Protein AF-R1G1U3-F1 (afdb_monomer)

Secondary structure (DSSP, 8-state):
--------------TT-----SSS-BS-SSGGGGSEEEEE--SPPS----HHHHHHHH-----TT-S--TTHHHHHHHHHHTT---SPPEEEEESSSBPPPP-HHHHHHHHHHH-SEEEEEESHHHHHHHHHHHHHTT-EEPP-TT-SSS-SEEEEEETTTTEEEEEEE-TT-EEESSHHHHHHHHHH-GGGGTTEEE-SHHHHHTT-SEEEEE--SSHHHHHHTS---PPPHHHHHHHHH--PPPPPP--

Sequence (251 aa):
MLETSQRRTGAAASPWCFDGSAAGPSCNTCSRYAQGAWVQTEKPPLYRLTSSLLAVRAGVSISNRSTHHYGNCADQHERRHGGRSSIPEREWRPTGCRLEQFERERACATLRSVGRSLLIVGDSTTGQLFLSISMMLGATLGRNRDKKSVLNDVTASACNDTVRISFVRRDLLLFAMHQHEIGQVRRCNPRFRELIGTSLYPRRASIADAVVLSTGHHHPAAHALTPRRDPPAAAVAARRGARAPPPPGRA

pLDDT: mean 70.12, std 17.67, range [30.41, 94.69]

Solvent-accessible surface area (backbone atoms only — not comparable to full-atom values): 15060 Å² total; per-residue (Å²): 139,89,82,80,85,79,76,81,83,69,78,74,74,64,94,76,60,73,83,55,73,97,81,60,59,41,45,71,71,64,76,46,61,78,42,62,46,80,39,81,47,90,65,78,74,81,58,85,58,37,35,68,56,38,31,73,48,26,55,30,64,70,48,99,86,47,98,50,63,73,24,44,67,50,44,56,44,32,70,75,45,78,65,50,81,83,66,77,41,67,44,82,44,32,53,96,31,44,80,77,80,90,46,58,67,62,54,42,53,48,40,58,72,69,33,40,22,39,33,38,39,8,24,77,68,44,51,48,51,51,51,50,55,36,47,51,50,66,32,51,49,38,62,36,77,82,66,42,65,58,86,49,46,36,43,31,36,21,64,90,72,57,29,41,39,35,41,40,55,19,34,67,74,42,77,40,97,44,73,65,58,44,52,50,48,34,71,78,37,68,80,41,55,65,33,38,45,83,55,68,48,69,68,48,56,75,68,30,57,41,79,48,80,45,65,60,89,52,55,66,59,57,64,71,65,53,72,77,77,69,72,59,69,69,64,59,50,60,66,70,68,68,71,78,78,82,80,83,84,80,134

Radius of gyration: 27.0 Å; Cα contacts (8 Å, |Δi|>4): 353; chains: 1; bounding box: 46×80×100 Å

Organism: Emiliania huxleyi (NCBI:txid2903)

Mean predicted aligned error: 14.77 Å

Foldseek 3Di:
DDDDDDPPPPPPDDPQQDDDDDDAGAPSDDDLLVAFDKDFDPDDDLFAKAQVVCCVQAVADDDPPDPAQTRVVVVVQCVVPVNDRPPRDIDTAGDRHGYDDDDLVVVLVVCVVLPQEEEFEEASVSVSVLVVVCRSQVWRKDYQPVSYNDRAWIWTAGDPNSHIYIYHYAQQPAEDCDPVVVVVVCVVPVVCPSNYDHDCCVVRVVRGSYYHYDYDPCVVVVVVPPPPPPPPVVVVVVVVPPDDDDDDDDD

Structure (mmCIF, N/CA/C/O backbone):
data_AF-R1G1U3-F1
#
_entry.id   AF-R1G1U3-F1
#
loop_
_atom_site.group_PDB
_atom_site.id
_atom_site.type_symbol
_atom_site.label_atom_id
_atom_site.label_alt_id
_atom_site.label_comp_id
_atom_site.label_asym_id
_atom_site.label_entity_id
_atom_site.label_seq_id
_atom_site.pdbx_PDB_ins_code
_atom_site.Cartn_x
_atom_site.Cartn_y
_atom_site.Cartn_z
_atom_site.occupancy
_atom_site.B_iso_or_equiv
_atom_site.auth_seq_id
_atom_site.auth_comp_id
_atom_site.auth_asym_id
_atom_site.auth_atom_id
_atom_site.pdbx_PDB_model_num
ATOM 1 N N . MET A 1 1 ? -26.641 -54.983 17.145 1.00 38.69 1 MET A N 1
ATOM 2 C CA . MET A 1 1 ? -26.165 -53.908 18.039 1.00 38.69 1 MET A CA 1
ATOM 3 C C . MET A 1 1 ? -25.532 -52.854 17.146 1.00 38.69 1 MET A C 1
ATOM 5 O O . MET A 1 1 ? -24.496 -53.113 16.555 1.00 38.69 1 MET A O 1
ATOM 9 N N . LEU A 1 2 ? -26.267 -51.771 16.897 1.00 32.38 2 LEU A N 1
ATOM 10 C CA . LEU A 1 2 ? -25.865 -50.647 16.052 1.00 32.38 2 LEU A CA 1
ATOM 11 C C . LEU A 1 2 ? -25.186 -49.622 16.961 1.00 32.38 2 LEU A C 1
ATOM 13 O O . LEU A 1 2 ? -25.875 -48.988 17.755 1.00 32.38 2 LEU A O 1
ATOM 17 N N . GLU A 1 3 ? -23.868 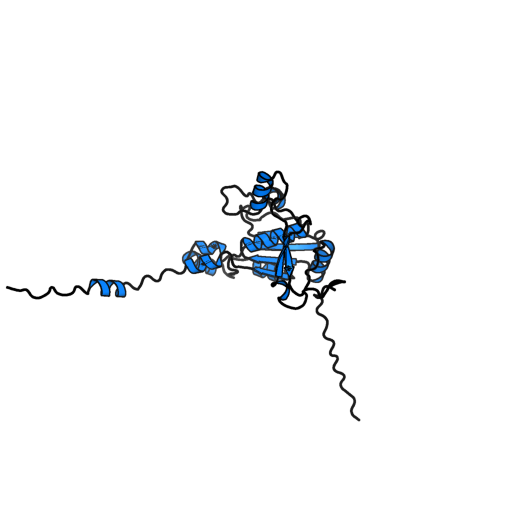-49.471 16.859 1.00 32.97 3 GLU A N 1
ATOM 18 C CA . GLU A 1 3 ? -23.176 -48.333 17.464 1.00 32.97 3 GLU A CA 1
ATOM 19 C C . GLU A 1 3 ? -22.998 -47.224 16.429 1.00 32.97 3 GLU A C 1
ATOM 21 O O . GLU A 1 3 ? -22.496 -47.394 15.318 1.00 32.97 3 GLU A O 1
ATOM 26 N N . THR A 1 4 ? -23.532 -46.078 16.818 1.00 31.52 4 THR A N 1
ATOM 27 C CA . THR A 1 4 ? -23.727 -44.857 16.057 1.00 31.52 4 THR A CA 1
ATOM 28 C C . THR A 1 4 ? -22.411 -44.175 15.697 1.00 31.52 4 THR A C 1
ATOM 30 O O . THR A 1 4 ? -21.656 -43.744 16.565 1.00 31.52 4 THR A O 1
ATOM 33 N N . SER A 1 5 ? -22.200 -43.971 14.395 1.00 36.19 5 SER A N 1
ATOM 34 C CA . SER A 1 5 ? -21.234 -43.018 13.848 1.00 36.19 5 SER A CA 1
ATOM 35 C C . SER A 1 5 ? -21.659 -41.589 14.206 1.00 36.19 5 SER A C 1
ATOM 37 O O . SER A 1 5 ? -22.500 -40.984 13.538 1.00 36.19 5 SER A O 1
ATOM 39 N N . GLN A 1 6 ? -21.089 -41.026 15.273 1.00 36.59 6 GLN A N 1
ATOM 40 C CA . GLN A 1 6 ? -21.141 -39.584 15.501 1.00 36.59 6 GLN A CA 1
ATOM 41 C C . GLN A 1 6 ? -20.160 -38.896 14.548 1.00 36.59 6 GLN A C 1
ATOM 43 O O . GLN A 1 6 ? -18.955 -38.811 14.788 1.00 36.59 6 GLN A O 1
ATOM 48 N N . ARG A 1 7 ? -20.709 -38.373 13.447 1.00 33.72 7 ARG A N 1
ATOM 49 C CA . ARG A 1 7 ? -20.074 -37.338 12.628 1.00 33.72 7 ARG A CA 1
ATOM 50 C C . ARG A 1 7 ? -19.690 -36.167 13.534 1.00 33.72 7 ARG A C 1
ATOM 52 O O . ARG A 1 7 ? -20.554 -35.411 13.969 1.00 33.72 7 ARG A O 1
ATOM 59 N N . ARG A 1 8 ? -18.391 -35.968 13.764 1.00 33.81 8 ARG A N 1
ATOM 60 C CA . ARG A 1 8 ? -17.858 -34.677 14.212 1.00 33.81 8 ARG A CA 1
ATOM 61 C C . ARG A 1 8 ? -18.054 -33.661 13.086 1.00 33.81 8 ARG A C 1
ATOM 63 O O . ARG A 1 8 ? -17.163 -33.438 12.275 1.00 33.81 8 ARG A O 1
ATOM 70 N N . THR A 1 9 ? -19.217 -33.023 13.039 1.00 37.53 9 THR A N 1
ATOM 71 C CA . THR A 1 9 ? -19.395 -31.733 12.364 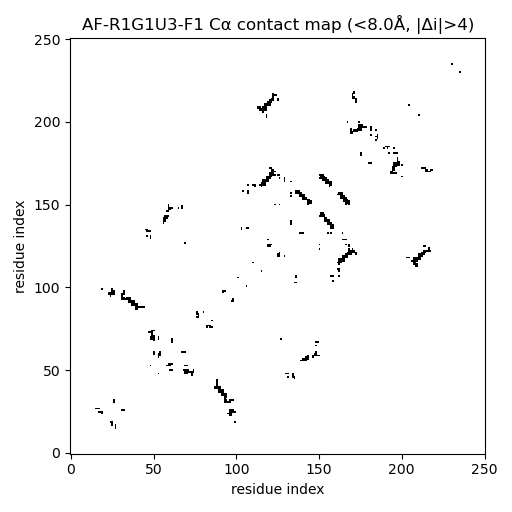1.00 37.53 9 THR A CA 1
ATOM 72 C C . THR A 1 9 ? -18.788 -30.647 13.246 1.00 37.53 9 THR A C 1
ATOM 74 O O . THR A 1 9 ? -19.489 -29.846 13.853 1.00 37.53 9 THR A O 1
ATOM 77 N N . GLY A 1 10 ? -17.463 -30.657 13.366 1.00 30.41 10 GLY A N 1
ATOM 78 C CA . GLY A 1 10 ? -16.709 -29.508 13.840 1.00 30.41 10 GLY A CA 1
ATOM 79 C C . GLY A 1 10 ? -16.318 -28.696 12.621 1.00 30.41 10 GLY A C 1
ATOM 80 O O . GLY A 1 10 ? -15.236 -28.901 12.078 1.00 30.41 10 GLY A O 1
ATOM 81 N N . ALA A 1 11 ? -17.204 -27.818 12.149 1.00 35.25 11 ALA A N 1
ATOM 82 C CA . ALA A 1 11 ? -16.777 -26.744 11.266 1.00 35.25 11 ALA A CA 1
ATOM 83 C C . ALA A 1 11 ? -15.776 -25.912 12.073 1.00 35.25 11 ALA A C 1
ATOM 85 O O . ALA A 1 11 ? -16.168 -25.175 12.976 1.00 35.25 11 ALA A O 1
ATOM 86 N N . ALA A 1 12 ? -14.482 -26.106 11.816 1.00 36.12 12 ALA A N 1
ATOM 87 C CA . ALA A 1 12 ? -13.453 -25.235 12.347 1.00 36.12 12 ALA A CA 1
ATOM 88 C C . ALA A 1 12 ? -13.813 -23.822 11.887 1.00 36.12 12 ALA A C 1
ATOM 90 O O . ALA A 1 12 ? -13.793 -23.533 10.688 1.00 36.12 12 ALA A O 1
ATOM 91 N N . ALA A 1 13 ? -14.234 -22.975 12.828 1.00 37.56 13 ALA A N 1
ATOM 92 C CA . ALA A 1 13 ? -14.430 -21.566 12.562 1.00 37.56 13 ALA A CA 1
ATOM 93 C C . ALA A 1 13 ? -13.125 -21.055 11.950 1.00 37.56 13 ALA A C 1
ATOM 95 O O . ALA A 1 13 ? -12.055 -21.168 12.549 1.00 37.56 13 ALA A O 1
ATOM 96 N N . SER A 1 14 ? -13.211 -20.580 10.711 1.00 36.19 14 SER A N 1
ATOM 97 C CA . SER A 1 14 ? -12.072 -19.989 10.027 1.00 36.19 14 SER A CA 1
ATOM 98 C C . SER A 1 14 ? -11.526 -18.869 10.929 1.00 36.19 14 SER A C 1
ATOM 100 O O . SER A 1 14 ? -12.329 -18.045 11.377 1.00 36.19 14 SER A O 1
ATOM 102 N N . PRO A 1 15 ? -10.210 -18.796 11.207 1.00 40.25 15 PRO A N 1
ATOM 103 C CA . PRO A 1 15 ? -9.612 -17.853 12.170 1.00 40.25 15 PRO A CA 1
ATOM 104 C C . PRO A 1 15 ? -9.736 -16.369 11.761 1.00 40.25 15 PRO A C 1
ATOM 106 O O . PRO A 1 15 ? -9.196 -15.485 12.414 1.00 40.25 15 PRO A O 1
ATOM 109 N N . TRP A 1 16 ? -10.463 -16.098 10.679 1.00 42.59 16 TRP A N 1
ATOM 110 C CA . TRP A 1 16 ? -10.683 -14.806 10.036 1.00 42.59 16 TRP A CA 1
ATOM 111 C C . TRP A 1 16 ? -11.966 -14.104 10.488 1.00 42.59 16 TRP A C 1
ATOM 113 O O . TRP A 1 16 ? -12.412 -13.147 9.857 1.00 42.59 16 TRP A O 1
ATOM 123 N N . CYS A 1 17 ? -12.593 -14.596 11.552 1.00 36.19 17 CYS A N 1
ATOM 124 C CA . CYS A 1 17 ? -13.822 -14.025 12.075 1.00 36.19 17 CYS A CA 1
ATOM 125 C C . CYS A 1 17 ? -13.485 -13.139 13.277 1.00 36.19 17 CYS A C 1
ATOM 127 O O . CYS A 1 17 ? -13.402 -13.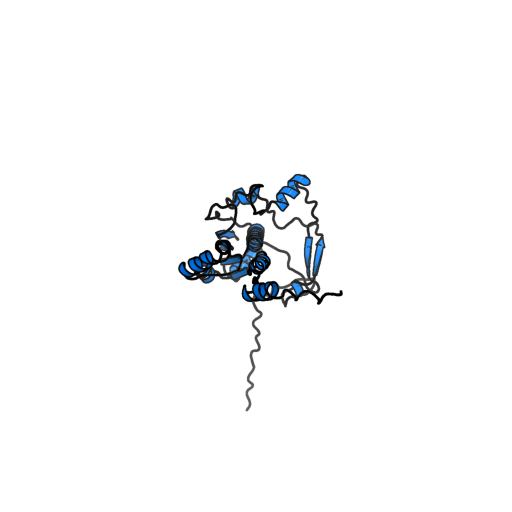634 14.395 1.00 36.19 17 CYS A O 1
ATOM 129 N N . PHE A 1 18 ? -13.293 -11.839 13.045 1.00 41.34 18 PHE A N 1
ATOM 130 C CA . PHE A 1 18 ? -13.227 -10.858 14.128 1.00 41.34 18 PHE A CA 1
ATOM 131 C C . PHE A 1 18 ? -14.553 -10.828 14.904 1.00 41.34 18 PHE A C 1
ATOM 133 O O . PHE A 1 18 ? -15.640 -10.732 14.320 1.00 41.34 18 PHE A O 1
ATOM 140 N N . ASP A 1 19 ? -14.482 -10.987 16.215 1.00 39.31 19 ASP A N 1
ATOM 141 C CA . ASP A 1 19 ? -15.623 -11.062 17.114 1.00 39.31 19 ASP A CA 1
ATOM 142 C C . ASP A 1 19 ? -16.280 -9.682 17.262 1.00 39.31 19 ASP A C 1
ATOM 144 O O . ASP A 1 19 ? -15.975 -8.879 18.140 1.00 39.31 19 ASP A O 1
ATOM 148 N N . GLY A 1 20 ? -17.226 -9.389 16.369 1.00 38.66 20 GLY A N 1
ATOM 149 C CA . GLY A 1 20 ? -17.985 -8.148 16.421 1.00 38.66 20 GLY A CA 1
ATOM 150 C C . GLY A 1 20 ? -18.664 -7.976 17.782 1.00 38.66 20 GLY A C 1
ATOM 151 O O . GLY A 1 20 ? -19.570 -8.733 18.123 1.00 38.66 20 GLY A O 1
ATOM 152 N N . SER A 1 21 ? -18.268 -6.957 18.548 1.00 42.78 21 SER A N 1
ATOM 153 C CA . SER A 1 21 ? -18.924 -6.624 19.815 1.00 42.78 21 SER A CA 1
ATOM 154 C C . SER A 1 21 ? -19.975 -5.503 19.695 1.00 42.78 21 SER A C 1
ATOM 156 O O . SER A 1 21 ? -19.826 -4.510 18.973 1.00 42.78 21 SER A O 1
ATOM 158 N N . ALA A 1 22 ? -21.060 -5.725 20.445 1.00 40.19 22 ALA A N 1
ATOM 159 C CA . ALA A 1 22 ? -22.143 -4.860 20.936 1.00 40.19 22 ALA A CA 1
ATOM 160 C C . ALA A 1 22 ? -23.106 -4.108 19.985 1.00 40.19 22 ALA A C 1
ATOM 162 O O . ALA A 1 22 ? -24.111 -3.618 20.490 1.00 40.19 22 ALA A O 1
ATOM 163 N N . ALA A 1 23 ? -22.910 -4.025 18.658 1.00 48.56 23 ALA A N 1
ATOM 164 C CA . ALA A 1 23 ? -23.833 -3.236 17.803 1.00 48.56 23 ALA A CA 1
ATOM 165 C C . ALA A 1 23 ? -24.245 -3.859 16.449 1.00 48.56 23 ALA A C 1
ATOM 167 O O . ALA A 1 23 ? -24.619 -3.134 15.528 1.00 48.56 23 ALA A O 1
ATOM 168 N N . GLY A 1 24 ? -24.190 -5.187 16.311 1.00 51.47 24 GLY A N 1
ATOM 169 C CA . GLY A 1 24 ? -24.627 -5.917 15.109 1.00 51.47 24 GLY A CA 1
ATOM 170 C C . GLY A 1 24 ? -23.560 -6.865 14.547 1.00 51.47 24 GLY A C 1
ATOM 171 O O . GLY A 1 24 ? -22.421 -6.843 15.020 1.00 51.47 24 GLY A O 1
ATOM 172 N N . PRO A 1 25 ? -23.906 -7.712 13.556 1.00 57.25 25 PRO A N 1
ATOM 173 C CA . PRO A 1 25 ? -22.966 -8.666 12.980 1.00 57.25 25 PRO A CA 1
ATOM 174 C C . PRO A 1 25 ? -21.827 -7.934 12.253 1.00 57.25 25 PRO A C 1
ATOM 176 O O . PRO A 1 25 ? -22.055 -7.025 11.446 1.00 57.25 25 PRO A O 1
ATOM 179 N N . SER A 1 26 ? -20.587 -8.330 12.538 1.00 62.03 26 SER A N 1
ATOM 180 C CA . SER A 1 26 ? -19.408 -7.882 11.794 1.00 62.03 26 SER A CA 1
ATOM 181 C C . SER A 1 26 ? -19.517 -8.311 10.324 1.00 62.03 26 SER A C 1
ATOM 183 O O . SER A 1 26 ? -20.144 -9.324 10.002 1.00 62.03 26 SER A O 1
ATOM 185 N N . CYS A 1 27 ? -18.931 -7.540 9.400 1.00 61.81 27 CYS A N 1
ATOM 186 C CA . CYS A 1 27 ? -18.983 -7.812 7.950 1.00 61.81 27 CYS A CA 1
ATOM 187 C C . CYS A 1 27 ? -18.204 -9.072 7.501 1.00 61.81 27 CYS A C 1
ATOM 189 O O . CYS A 1 27 ? -17.787 -9.175 6.349 1.00 61.81 27 CYS A O 1
ATOM 191 N N . ASN A 1 28 ? -18.008 -10.041 8.390 1.00 58.72 28 ASN A N 1
ATOM 192 C CA . ASN A 1 28 ? -17.119 -11.187 8.222 1.00 58.72 28 ASN A CA 1
ATOM 193 C C . ASN A 1 28 ? -17.675 -12.257 7.275 1.00 58.72 28 ASN A C 1
ATOM 195 O O . ASN A 1 28 ? -16.984 -13.221 6.957 1.00 58.72 28 ASN A O 1
ATOM 199 N N . THR A 1 29 ? -18.930 -12.118 6.839 1.00 52.38 29 THR A N 1
ATOM 200 C CA . THR A 1 29 ? -19.592 -13.060 5.936 1.00 52.38 29 THR A CA 1
ATOM 201 C C . THR A 1 29 ? -20.083 -12.346 4.675 1.00 52.38 29 THR A C 1
ATOM 203 O O . THR A 1 29 ? -21.071 -11.615 4.679 1.00 52.38 29 THR A O 1
ATOM 206 N N . CYS A 1 30 ? -19.383 -12.618 3.570 1.00 51.84 30 CYS A N 1
ATOM 207 C CA . CYS A 1 30 ? -19.711 -12.228 2.196 1.00 51.84 30 CYS A CA 1
ATOM 208 C C . CYS A 1 30 ? -19.750 -10.712 1.904 1.00 51.84 30 CYS A C 1
ATOM 210 O O . CYS A 1 30 ? -19.799 -9.866 2.788 1.00 51.84 30 CYS A O 1
ATOM 212 N N . SER A 1 31 ? -19.711 -10.393 0.609 1.00 60.69 31 SER A N 1
ATOM 213 C CA . SER A 1 31 ? -19.642 -9.098 -0.103 1.00 60.69 31 SER A CA 1
ATOM 214 C C . SER A 1 31 ? -20.545 -7.937 0.365 1.00 60.69 31 SER A C 1
ATOM 216 O O . SER A 1 31 ? -20.548 -6.876 -0.258 1.00 60.69 31 SER A O 1
ATOM 218 N N . ARG A 1 32 ? -21.274 -8.078 1.475 1.00 67.38 32 ARG A N 1
ATOM 219 C CA . ARG A 1 32 ? -22.079 -7.032 2.121 1.00 67.38 32 ARG A CA 1
ATOM 220 C C . ARG A 1 32 ? -21.260 -5.806 2.510 1.00 67.38 32 ARG A C 1
ATOM 222 O O . ARG A 1 32 ? -21.784 -4.703 2.460 1.00 67.38 32 ARG A O 1
ATOM 229 N N . TYR A 1 33 ? -19.966 -5.969 2.800 1.00 77.88 33 TYR A N 1
ATOM 230 C CA . TYR A 1 33 ? -19.078 -4.833 3.063 1.00 77.88 33 TYR A CA 1
ATOM 231 C C . TYR A 1 33 ? -18.956 -3.871 1.870 1.00 77.88 33 TYR A C 1
ATOM 233 O O . TYR A 1 33 ? -18.595 -2.716 2.070 1.00 77.88 33 TYR A O 1
ATOM 241 N N . ALA A 1 34 ? -19.233 -4.322 0.642 1.00 82.81 34 ALA A N 1
ATOM 242 C CA . ALA A 1 34 ? -19.108 -3.513 -0.569 1.00 82.81 34 ALA A CA 1
ATOM 243 C C . ALA A 1 34 ? -20.373 -2.702 -0.900 1.00 82.81 34 ALA A C 1
ATOM 245 O O . ALA A 1 34 ? -20.322 -1.832 -1.765 1.00 82.81 34 ALA A O 1
ATOM 246 N N . GLN A 1 35 ? -21.501 -2.968 -0.232 1.00 83.25 35 GLN A N 1
ATOM 247 C CA . GLN A 1 35 ? -22.743 -2.204 -0.379 1.00 83.25 35 GLN A CA 1
ATOM 248 C C . GLN A 1 35 ? -22.899 -1.279 0.822 1.00 83.25 35 GLN A C 1
ATOM 250 O O . GLN A 1 35 ? -22.775 -1.729 1.957 1.00 83.25 35 GLN A O 1
ATOM 255 N N . GLY A 1 36 ? -23.151 0.005 0.594 1.00 88.06 36 GLY A N 1
ATOM 256 C CA . GLY A 1 36 ? -23.145 0.991 1.666 1.00 88.06 36 GLY A CA 1
ATOM 257 C C . GLY A 1 36 ? -23.130 2.420 1.154 1.00 88.06 36 GLY A C 1
ATOM 258 O O . GLY A 1 36 ? -23.425 2.686 -0.012 1.00 88.06 36 GLY A O 1
ATOM 259 N N . ALA A 1 37 ? -22.769 3.337 2.043 1.00 91.50 37 ALA A N 1
ATOM 260 C CA . ALA A 1 37 ? -22.653 4.750 1.728 1.00 91.50 37 ALA A CA 1
ATOM 261 C C . ALA A 1 37 ? -21.419 5.365 2.387 1.00 91.50 37 ALA A C 1
ATOM 263 O O . ALA A 1 37 ? -20.991 4.962 3.470 1.00 91.50 37 ALA A O 1
ATOM 264 N N . TRP A 1 38 ? -20.879 6.395 1.742 1.00 90.75 38 TRP A N 1
ATOM 265 C CA . TRP A 1 38 ? -19.898 7.272 2.365 1.00 90.75 38 TRP A CA 1
ATOM 266 C C . TRP A 1 38 ? -20.602 8.197 3.353 1.00 90.75 38 TRP A C 1
ATOM 268 O O . TRP A 1 38 ? -21.484 8.962 2.966 1.00 90.75 38 TRP A O 1
ATOM 278 N N . VAL A 1 39 ? -20.194 8.141 4.616 1.00 90.06 39 VAL A N 1
ATOM 279 C CA . VAL A 1 39 ? -20.708 8.999 5.686 1.00 90.06 39 VAL A CA 1
ATOM 280 C C . VAL A 1 39 ? -19.627 9.975 6.118 1.00 90.06 39 VAL A C 1
ATOM 282 O O . VAL A 1 39 ? -18.459 9.605 6.209 1.00 90.06 39 VAL A O 1
ATOM 285 N N . GLN A 1 40 ? -20.005 11.224 6.372 1.00 88.81 40 GLN A N 1
ATOM 286 C CA . GLN A 1 40 ? -19.083 12.201 6.940 1.00 88.81 40 GLN A CA 1
ATOM 287 C C . GLN A 1 40 ? -18.700 11.783 8.366 1.00 88.81 40 GLN A C 1
ATOM 289 O O . GLN A 1 40 ? -19.546 11.302 9.123 1.00 88.81 40 GLN A O 1
ATOM 294 N N . THR A 1 41 ? -17.430 11.954 8.718 1.00 83.31 41 THR A N 1
ATOM 295 C CA . THR A 1 41 ? -16.893 11.685 10.052 1.00 83.31 41 THR A CA 1
ATOM 296 C C . THR A 1 41 ? -16.187 12.925 10.589 1.00 83.31 41 THR A C 1
ATOM 298 O O . THR A 1 41 ? -15.621 13.713 9.834 1.00 83.31 41 THR A O 1
ATOM 301 N N . GLU A 1 42 ? -16.234 13.100 11.906 1.00 81.06 42 GLU A N 1
ATOM 302 C CA . GLU A 1 42 ? -15.455 14.118 12.624 1.00 81.06 42 GLU A CA 1
ATOM 303 C C . GLU A 1 42 ? -14.103 13.567 13.094 1.00 81.06 42 GLU A C 1
ATOM 305 O O . GLU A 1 42 ? -13.263 14.303 13.614 1.00 81.06 42 GLU A O 1
ATOM 310 N N . LYS A 1 43 ? -13.877 12.257 12.922 1.00 80.00 43 LYS A N 1
ATOM 311 C CA . LYS A 1 43 ? -12.620 11.622 13.301 1.00 80.00 43 LYS A CA 1
ATOM 312 C C . LYS A 1 43 ? -11.485 12.128 12.409 1.00 80.00 43 LYS A C 1
ATOM 314 O O . LYS A 1 43 ? -11.681 12.297 11.204 1.00 80.00 43 LYS A O 1
ATOM 319 N N . PRO A 1 44 ? -10.281 12.323 12.972 1.00 78.88 44 PRO A N 1
ATOM 320 C CA . PRO A 1 44 ? -9.115 12.634 12.162 1.00 78.88 44 PRO A CA 1
ATOM 321 C C . PRO A 1 44 ? -8.786 11.462 11.221 1.00 78.88 44 PRO A C 1
ATOM 323 O O . PRO A 1 44 ? -9.057 10.305 11.561 1.00 78.88 44 PRO A O 1
ATOM 326 N N . PRO A 1 45 ? -8.151 11.729 10.067 1.00 80.50 45 PRO A N 1
ATOM 327 C CA . PRO A 1 45 ? -7.742 10.675 9.152 1.00 80.50 45 PRO A CA 1
ATOM 328 C C . PRO A 1 45 ? -6.728 9.734 9.816 1.00 80.50 45 PRO A C 1
ATOM 330 O O . PRO A 1 45 ? -5.838 10.173 10.548 1.00 80.50 45 PRO A O 1
ATOM 333 N N . LEU A 1 46 ? -6.821 8.436 9.504 1.00 84.88 46 LEU A N 1
ATOM 334 C CA . LEU A 1 46 ? -5.934 7.395 10.054 1.00 84.88 46 LEU A CA 1
ATOM 335 C C . LEU A 1 46 ? -4.453 7.625 9.719 1.00 84.88 46 LEU A C 1
ATOM 337 O O . LEU A 1 46 ? -3.567 7.125 10.410 1.00 84.88 46 LEU A O 1
ATOM 341 N N . TYR A 1 47 ? -4.177 8.352 8.639 1.00 86.19 47 TYR A N 1
ATOM 342 C CA . TYR A 1 47 ? -2.837 8.738 8.226 1.00 86.19 47 TYR A CA 1
ATOM 343 C C . TYR A 1 47 ? -2.883 9.985 7.341 1.00 86.19 47 TYR A C 1
ATOM 345 O O . TYR A 1 47 ? -3.911 10.321 6.758 1.00 86.19 47 TYR A O 1
ATOM 353 N N . ARG A 1 48 ? -1.729 10.638 7.181 1.00 81.56 48 ARG A N 1
ATOM 354 C CA . ARG A 1 48 ? -1.514 11.668 6.158 1.00 81.56 48 ARG A CA 1
ATOM 355 C C . ARG A 1 48 ? -0.494 11.184 5.143 1.00 81.56 48 ARG A C 1
ATOM 357 O O . ARG A 1 48 ? 0.476 10.515 5.496 1.00 81.56 48 ARG A O 1
ATOM 364 N N . LEU A 1 49 ? -0.709 11.540 3.882 1.00 81.31 49 LEU A N 1
ATOM 365 C CA . LEU A 1 49 ? 0.193 11.218 2.786 1.00 81.31 49 LEU A CA 1
ATOM 366 C C . LEU A 1 49 ? 0.453 12.479 1.967 1.00 81.31 49 LEU A C 1
ATOM 368 O O . LEU A 1 49 ? -0.321 12.799 1.075 1.00 81.31 49 LEU A O 1
ATOM 372 N N . THR A 1 50 ? 1.542 13.175 2.270 1.00 79.31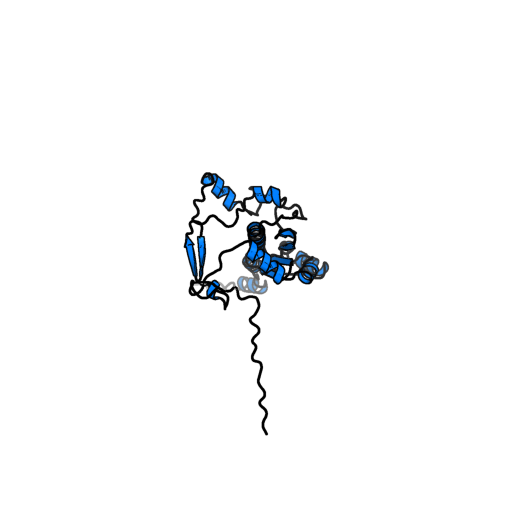 50 THR A N 1
ATOM 373 C CA . THR A 1 50 ? 2.023 14.341 1.518 1.00 79.31 50 THR A CA 1
ATOM 374 C C . THR A 1 50 ? 3.183 13.934 0.610 1.00 79.31 50 THR A C 1
ATOM 376 O O . THR A 1 50 ? 3.899 12.965 0.895 1.00 79.31 50 THR A O 1
ATOM 379 N N . SER A 1 51 ? 3.400 14.642 -0.501 1.00 76.75 51 SER A N 1
ATOM 380 C CA . SER A 1 51 ? 4.543 14.357 -1.385 1.00 76.75 51 SER A CA 1
ATOM 381 C C . SER A 1 51 ? 5.879 14.617 -0.686 1.00 76.75 51 SER A C 1
ATOM 383 O O . SER A 1 51 ? 6.843 13.884 -0.900 1.00 76.75 51 SER A O 1
ATOM 385 N N . SER A 1 52 ? 5.920 15.605 0.213 1.00 74.56 52 SER A N 1
ATOM 386 C CA . SER A 1 52 ? 7.080 15.909 1.056 1.00 74.56 52 SER A CA 1
ATOM 387 C C . SER A 1 52 ? 7.428 14.739 1.978 1.00 74.56 52 SER A C 1
ATOM 389 O O . SER A 1 52 ? 8.588 14.330 2.054 1.00 74.56 52 SER A O 1
ATOM 391 N N . LEU A 1 53 ? 6.422 14.130 2.613 1.00 78.62 53 LEU A N 1
ATOM 392 C CA . LEU A 1 53 ? 6.606 12.947 3.451 1.00 78.62 53 LEU A CA 1
ATOM 393 C C . LEU A 1 53 ? 7.149 11.767 2.640 1.00 78.62 53 LEU A C 1
ATOM 395 O O . LEU A 1 53 ? 8.022 11.043 3.114 1.00 78.62 53 LEU A O 1
ATOM 399 N N . LEU A 1 54 ? 6.666 11.582 1.410 1.00 78.44 54 LEU A N 1
ATOM 400 C CA . LEU A 1 54 ? 7.155 10.538 0.509 1.00 78.44 54 LEU A CA 1
ATOM 401 C C . LEU A 1 54 ? 8.581 10.789 0.018 1.00 78.44 54 LEU A C 1
ATOM 403 O O . LEU A 1 54 ? 9.363 9.840 -0.072 1.00 78.44 54 LEU A O 1
ATOM 407 N N . ALA A 1 55 ? 8.945 12.041 -0.251 1.00 76.06 55 ALA A N 1
ATOM 408 C CA . ALA A 1 55 ? 10.314 12.400 -0.595 1.00 76.06 55 ALA A CA 1
ATOM 409 C C . ALA A 1 55 ? 11.278 12.030 0.540 1.00 76.06 55 ALA A C 1
ATOM 411 O O . ALA A 1 55 ? 12.294 11.383 0.290 1.00 76.06 55 ALA A O 1
ATOM 412 N N . VAL A 1 56 ? 10.914 12.345 1.788 1.00 74.88 56 VAL A N 1
ATOM 413 C CA . VAL A 1 56 ? 11.723 12.024 2.974 1.00 74.88 56 VAL A CA 1
ATOM 414 C C . VAL A 1 56 ? 11.763 10.519 3.246 1.00 74.88 56 VAL A C 1
ATOM 416 O O . VAL A 1 56 ? 12.838 9.957 3.444 1.00 74.88 56 VAL A O 1
ATOM 419 N N . ARG A 1 57 ? 10.606 9.845 3.255 1.00 76.31 57 ARG A N 1
ATOM 420 C CA . ARG A 1 57 ? 10.508 8.444 3.701 1.00 76.31 57 ARG A CA 1
ATOM 421 C C . ARG A 1 57 ? 10.868 7.422 2.629 1.00 76.31 57 ARG A C 1
ATOM 423 O O . ARG A 1 57 ? 11.418 6.383 2.960 1.00 76.31 57 ARG A O 1
ATOM 430 N N . ALA A 1 58 ? 10.557 7.687 1.364 1.00 73.25 58 ALA A N 1
ATOM 431 C CA . ALA A 1 58 ? 10.736 6.724 0.272 1.00 73.25 58 ALA A CA 1
ATOM 432 C C . ALA A 1 58 ? 11.790 7.155 -0.762 1.00 73.25 58 ALA A C 1
ATOM 434 O O . ALA A 1 58 ? 12.126 6.374 -1.659 1.00 73.25 58 ALA A O 1
ATOM 435 N N . GLY A 1 59 ? 12.314 8.384 -0.663 1.00 71.31 59 GLY A N 1
ATOM 436 C CA . GLY A 1 59 ? 13.244 8.943 -1.647 1.00 71.31 59 GLY A CA 1
ATOM 437 C C . GLY A 1 59 ? 12.596 9.189 -3.011 1.00 71.31 59 GLY A C 1
ATOM 438 O O . GLY A 1 59 ? 13.284 9.154 -4.031 1.00 71.31 59 GLY A O 1
ATOM 439 N N . VAL A 1 60 ? 11.273 9.376 -3.054 1.00 72.62 60 VAL A N 1
ATOM 440 C CA . VAL A 1 60 ? 10.532 9.628 -4.296 1.00 72.62 60 VAL A CA 1
ATOM 441 C C . VAL A 1 60 ? 10.427 11.132 -4.510 1.00 72.62 60 VAL A C 1
ATOM 443 O O . VAL A 1 60 ? 9.741 11.822 -3.764 1.00 72.62 60 VAL A O 1
ATOM 446 N N . SER A 1 61 ? 11.095 11.644 -5.544 1.00 68.31 61 SER A N 1
ATOM 447 C CA . SER A 1 61 ? 10.974 13.051 -5.931 1.00 68.31 61 SER A CA 1
ATOM 448 C C . SER A 1 61 ? 9.778 13.236 -6.864 1.00 68.31 61 SER A C 1
ATOM 450 O O . SER A 1 61 ? 9.797 12.793 -8.016 1.00 68.31 61 SER A O 1
ATOM 452 N N . ILE A 1 62 ? 8.726 13.865 -6.344 1.00 67.38 62 ILE A N 1
ATOM 453 C CA . ILE A 1 62 ? 7.511 14.209 -7.084 1.00 67.38 62 ILE A CA 1
ATOM 454 C C . ILE A 1 62 ? 7.569 15.706 -7.360 1.00 67.38 62 ILE A C 1
ATOM 456 O O . ILE A 1 62 ? 7.472 16.524 -6.451 1.00 67.38 62 ILE A O 1
ATOM 460 N N . SER A 1 63 ? 7.770 16.067 -8.625 1.00 63.66 63 SER A N 1
ATOM 461 C CA . SER A 1 63 ? 7.736 17.460 -9.071 1.00 63.66 63 SER A CA 1
ATOM 462 C C . SER A 1 63 ? 6.426 17.758 -9.795 1.00 63.66 63 SER A C 1
ATOM 464 O O . SER A 1 63 ? 5.748 16.849 -10.277 1.00 63.66 63 SER A O 1
ATOM 466 N N . ASN A 1 64 ? 6.099 19.038 -9.970 1.00 58.97 64 ASN A N 1
ATOM 467 C CA . ASN A 1 64 ? 4.922 19.461 -10.741 1.00 58.97 64 ASN A CA 1
ATOM 468 C C . ASN A 1 64 ? 4.955 19.006 -12.216 1.00 58.97 64 ASN A C 1
ATOM 470 O O . ASN A 1 64 ? 3.937 19.071 -12.893 1.00 58.97 64 ASN A O 1
ATOM 474 N N . ARG A 1 65 ? 6.115 18.560 -12.723 1.00 60.69 65 ARG A N 1
ATOM 475 C CA . ARG A 1 65 ? 6.285 18.014 -14.081 1.00 60.69 65 ARG A CA 1
ATOM 476 C C . ARG A 1 65 ? 6.177 16.490 -14.138 1.00 60.69 65 ARG A C 1
ATOM 478 O O . ARG A 1 65 ? 6.245 15.915 -15.220 1.00 60.69 65 ARG A O 1
ATOM 485 N N . SER A 1 66 ? 6.080 15.822 -12.991 1.00 62.94 66 SER A N 1
ATOM 486 C CA . SER A 1 66 ? 5.934 14.371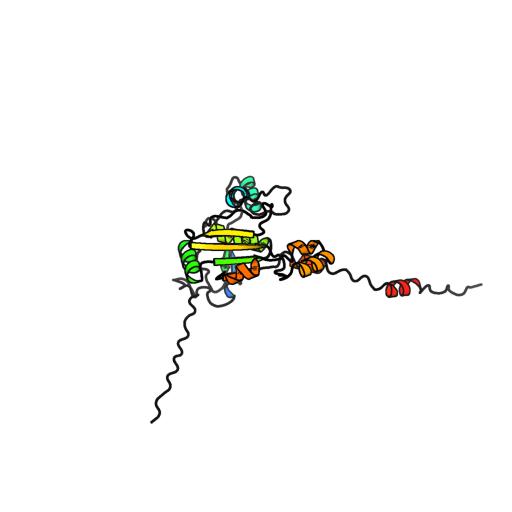 -12.952 1.00 62.94 66 SER A CA 1
ATOM 487 C C . SER A 1 66 ? 4.507 13.969 -13.324 1.00 62.94 66 SER A C 1
ATOM 489 O O . SER A 1 66 ? 3.547 14.611 -12.918 1.00 62.94 66 SER A O 1
ATOM 491 N N . THR A 1 67 ? 4.368 12.879 -14.075 1.00 62.78 67 THR A N 1
ATOM 492 C CA . THR A 1 67 ? 3.078 12.258 -14.428 1.00 62.78 67 THR A CA 1
ATOM 493 C C . THR A 1 67 ? 2.459 11.467 -13.270 1.00 62.78 67 THR A C 1
ATOM 495 O O . THR A 1 67 ? 1.446 10.798 -13.443 1.00 62.78 67 THR A O 1
ATOM 498 N N . HIS A 1 68 ? 3.091 11.500 -12.094 1.00 67.56 68 HIS A N 1
ATOM 499 C CA . HIS A 1 68 ? 2.682 10.774 -10.899 1.00 67.56 68 HIS A CA 1
ATOM 500 C C . HIS A 1 68 ? 2.455 11.767 -9.769 1.00 67.56 68 HIS A C 1
ATOM 502 O O . HIS A 1 68 ? 3.200 12.727 -9.611 1.00 67.56 68 HIS A O 1
ATOM 508 N N . HIS A 1 69 ? 1.407 11.546 -8.983 1.00 70.81 69 HIS A N 1
ATOM 509 C CA . HIS A 1 69 ? 0.888 12.573 -8.081 1.00 70.81 69 HIS A CA 1
ATOM 510 C C . HIS A 1 69 ? 0.631 12.048 -6.664 1.00 70.81 69 HIS A C 1
ATOM 512 O O . HIS A 1 69 ? -0.284 12.516 -5.987 1.00 70.81 69 HIS A O 1
ATOM 518 N N . TYR A 1 70 ? 1.418 11.068 -6.204 1.00 76.12 70 TYR A N 1
ATOM 519 C CA . TYR A 1 70 ? 1.281 10.531 -4.847 1.00 76.12 70 TYR A CA 1
ATOM 520 C C . TYR A 1 70 ? 1.386 11.661 -3.811 1.00 76.12 70 TYR A C 1
ATOM 522 O O . TYR A 1 70 ? 2.358 12.410 -3.797 1.00 76.12 70 TYR A O 1
ATOM 530 N N . GLY A 1 71 ? 0.365 11.807 -2.968 1.00 73.69 71 GLY A N 1
ATOM 531 C CA . GLY A 1 71 ? 0.303 12.840 -1.931 1.00 73.69 71 GLY A CA 1
ATOM 532 C C . GLY A 1 71 ? 0.059 14.280 -2.408 1.00 73.69 71 GLY A C 1
ATOM 533 O O . GLY A 1 71 ? -0.269 15.129 -1.584 1.00 73.69 71 GLY A O 1
ATOM 534 N N . ASN A 1 72 ? 0.090 14.561 -3.718 1.00 75.12 72 ASN A N 1
ATOM 535 C CA . ASN A 1 72 ? -0.143 15.916 -4.242 1.00 75.12 72 ASN A CA 1
ATOM 536 C C . ASN A 1 72 ? -1.545 16.447 -3.922 1.00 75.12 72 ASN A C 1
ATOM 538 O O . ASN A 1 72 ? -1.710 17.650 -3.746 1.00 75.12 72 ASN A O 1
ATOM 542 N N . CYS A 1 73 ? -2.557 15.574 -3.860 1.00 72.94 73 CYS A N 1
ATOM 543 C CA . CYS A 1 73 ? -3.914 15.992 -3.498 1.00 72.94 73 CYS A CA 1
ATOM 544 C C . CYS A 1 73 ? -3.958 16.527 -2.061 1.00 72.94 73 CYS A C 1
ATOM 546 O O . CYS A 1 73 ? -4.565 17.568 -1.827 1.00 72.94 73 CYS A O 1
ATOM 548 N N . ALA A 1 74 ? -3.260 15.868 -1.129 1.00 73.00 74 ALA A N 1
ATOM 549 C CA . ALA A 1 74 ? -3.141 16.333 0.249 1.00 73.00 74 ALA A CA 1
ATOM 550 C C . ALA A 1 74 ? -2.332 17.637 0.328 1.00 73.00 74 ALA A C 1
ATOM 552 O O . ALA A 1 74 ? -2.760 18.573 0.989 1.00 73.00 74 ALA A O 1
ATOM 553 N N . ASP A 1 75 ? -1.227 17.758 -0.417 1.00 73.88 75 ASP A N 1
ATOM 554 C CA . ASP A 1 75 ? -0.425 18.992 -0.427 1.00 73.88 75 ASP A CA 1
ATOM 555 C C . ASP A 1 75 ? -1.182 20.197 -0.992 1.00 73.88 75 ASP A C 1
ATOM 557 O O . ASP A 1 75 ? -1.106 21.301 -0.456 1.00 73.88 75 ASP A O 1
ATOM 561 N N . GLN A 1 76 ? -1.892 20.016 -2.110 1.00 73.19 76 GLN A N 1
ATOM 562 C CA . GLN A 1 76 ? -2.696 21.084 -2.709 1.00 73.19 76 GLN A CA 1
ATOM 563 C C . GLN A 1 76 ? -3.818 21.514 -1.771 1.00 73.19 76 GLN A C 1
ATOM 565 O O . GLN A 1 76 ? -4.134 22.701 -1.692 1.00 73.19 76 GLN A O 1
ATOM 570 N N . HIS A 1 77 ? -4.398 20.550 -1.064 1.00 68.44 77 HIS A N 1
ATOM 571 C CA . HIS A 1 77 ? -5.413 20.795 -0.062 1.00 68.44 77 HIS A CA 1
ATOM 572 C C . HIS A 1 77 ? -4.851 21.606 1.118 1.00 68.44 77 HIS A C 1
ATOM 574 O O . HIS A 1 77 ? -5.359 22.693 1.404 1.00 68.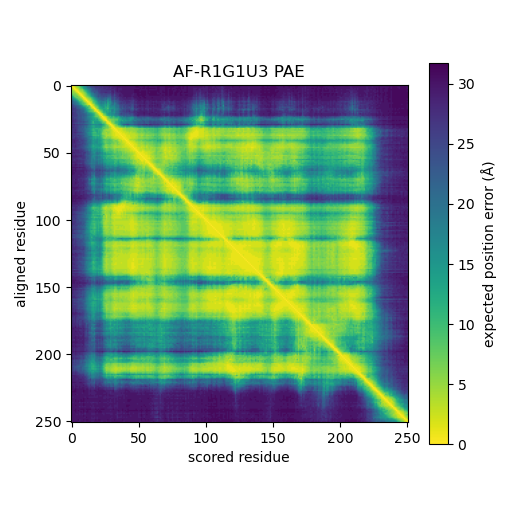44 77 HIS A O 1
ATOM 580 N N . GLU A 1 78 ? -3.740 21.161 1.715 1.00 71.50 78 GLU A N 1
ATOM 581 C CA . GLU A 1 78 ? -3.082 21.851 2.831 1.00 71.50 78 GLU A CA 1
ATOM 582 C C . GLU A 1 78 ? -2.687 23.288 2.459 1.00 71.50 78 GLU A C 1
ATOM 584 O O . GLU A 1 78 ? -2.928 24.209 3.241 1.00 71.50 78 GLU A O 1
ATOM 589 N N . ARG A 1 79 ? -2.166 23.504 1.241 1.00 73.44 79 ARG A N 1
ATOM 590 C CA . ARG A 1 79 ? -1.815 24.843 0.732 1.00 73.44 79 ARG A CA 1
ATOM 591 C C . ARG A 1 79 ? -3.026 25.758 0.563 1.00 73.44 79 ARG A C 1
ATOM 593 O O . ARG A 1 79 ? -2.918 26.947 0.836 1.00 73.44 79 ARG A O 1
ATOM 600 N N . ARG A 1 80 ? -4.160 25.234 0.083 1.00 70.56 80 ARG A N 1
ATOM 601 C CA . ARG A 1 80 ? -5.373 26.033 -0.178 1.00 70.56 80 ARG A CA 1
ATOM 602 C C . ARG A 1 80 ? -6.154 26.366 1.089 1.00 70.56 80 ARG A C 1
ATOM 604 O O . ARG A 1 80 ? -6.844 27.378 1.113 1.00 70.56 80 ARG A O 1
ATOM 611 N N . HIS A 1 81 ? -6.055 25.530 2.119 1.00 66.75 81 HIS A N 1
ATOM 612 C CA . HIS A 1 81 ? -6.890 25.634 3.318 1.00 66.75 81 HIS A CA 1
ATOM 613 C C . HIS A 1 81 ? -6.093 25.815 4.619 1.00 66.75 81 HIS A C 1
ATOM 615 O O . HIS A 1 81 ? -6.636 25.629 5.706 1.00 66.75 81 HIS A O 1
ATOM 621 N N . GLY A 1 82 ? -4.808 26.178 4.531 1.00 63.16 82 GLY A N 1
ATOM 622 C CA . GLY A 1 82 ? -3.972 26.475 5.700 1.00 63.16 82 GLY A CA 1
ATOM 623 C C . GLY A 1 82 ? -3.841 25.295 6.668 1.00 63.16 82 GLY A C 1
ATOM 624 O O . GLY A 1 82 ? -3.824 25.489 7.880 1.00 63.16 82 GLY A O 1
ATOM 625 N N . GLY A 1 83 ? -3.833 24.065 6.148 1.00 58.69 83 GLY A N 1
ATOM 626 C CA . GLY A 1 83 ? -3.766 22.836 6.949 1.00 58.69 83 GLY A CA 1
ATOM 627 C C . GLY A 1 83 ? -5.077 22.390 7.619 1.00 58.69 83 GLY A C 1
ATOM 628 O O . GLY A 1 83 ? -5.095 21.317 8.227 1.00 58.69 83 GLY A O 1
ATOM 629 N N . ARG A 1 84 ? -6.183 23.145 7.495 1.00 55.66 84 ARG A N 1
ATOM 630 C CA . ARG A 1 84 ? -7.530 22.671 7.866 1.00 55.66 84 ARG A CA 1
ATOM 631 C C . ARG A 1 84 ? -8.104 21.836 6.725 1.00 55.66 84 ARG A C 1
ATOM 633 O O . ARG A 1 84 ? -8.320 22.375 5.645 1.00 55.66 84 ARG A O 1
ATOM 640 N N . SER A 1 85 ? -8.379 20.550 6.960 1.00 55.47 85 SER A N 1
ATOM 641 C CA . SER A 1 85 ? -9.061 19.697 5.974 1.00 55.47 85 SER A CA 1
ATOM 642 C C . SER A 1 85 ? -10.469 20.256 5.700 1.00 55.47 85 SER A C 1
ATOM 644 O O . SER A 1 85 ? -11.334 20.206 6.566 1.00 55.47 85 SER A O 1
ATOM 646 N N . SER A 1 86 ? -10.691 20.876 4.537 1.00 50.81 86 SER A N 1
ATOM 647 C CA . SER A 1 86 ? -12.002 21.309 4.030 1.00 50.81 86 SER A CA 1
ATOM 648 C C . SER A 1 86 ? -12.705 20.198 3.249 1.00 50.81 86 SER A C 1
ATOM 650 O O . SER A 1 86 ? -13.883 20.332 2.928 1.00 50.81 86 SER A O 1
ATOM 652 N N . ILE A 1 87 ? -11.990 19.111 2.927 1.00 58.62 87 ILE A N 1
ATOM 653 C CA . ILE A 1 87 ? -12.612 17.887 2.436 1.00 58.62 87 ILE A CA 1
ATOM 654 C C . ILE A 1 87 ? -13.223 17.228 3.670 1.00 58.62 87 ILE A C 1
ATOM 656 O O . ILE A 1 87 ? -12.476 16.895 4.590 1.00 58.62 87 ILE A O 1
ATOM 660 N N . PRO A 1 88 ? -14.555 17.053 3.722 1.00 62.72 88 PRO A N 1
ATOM 661 C CA . PRO A 1 88 ? -15.163 16.315 4.811 1.00 62.72 88 PRO A CA 1
ATOM 662 C C . PRO A 1 88 ? -14.542 14.925 4.827 1.00 62.72 88 PRO A C 1
ATOM 664 O O . PRO A 1 88 ? -14.610 14.222 3.815 1.00 62.72 88 PRO A O 1
ATOM 667 N N . GLU A 1 89 ? -13.921 14.548 5.941 1.00 78.56 89 GLU A N 1
ATOM 668 C CA . GLU A 1 89 ? -13.439 13.185 6.120 1.00 78.56 89 GLU A CA 1
ATOM 669 C C . GLU A 1 89 ? -14.642 12.251 5.990 1.00 78.56 89 GLU A C 1
ATOM 671 O O . GLU A 1 89 ? -15.732 12.527 6.508 1.00 78.56 89 GLU A O 1
ATOM 676 N N . ARG A 1 90 ? -14.478 11.172 5.225 1.00 85.12 90 ARG A N 1
ATOM 677 C CA . ARG A 1 90 ? -15.551 10.216 4.962 1.00 85.12 90 ARG A CA 1
ATOM 678 C C . ARG A 1 90 ? -15.100 8.820 5.324 1.00 85.12 90 ARG A C 1
ATOM 680 O O . ARG A 1 90 ? -14.021 8.384 4.937 1.00 85.12 90 ARG A O 1
ATOM 687 N N . GLU A 1 91 ? -15.982 8.098 5.993 1.00 87.50 91 GLU A N 1
ATOM 688 C CA . GLU A 1 91 ? -15.833 6.672 6.237 1.00 87.50 91 GLU A CA 1
ATOM 689 C C . GLU A 1 91 ? -16.861 5.916 5.402 1.00 87.50 91 GLU A C 1
ATOM 691 O O . GLU A 1 91 ? -17.994 6.361 5.207 1.00 87.50 91 GLU A O 1
ATOM 696 N N . TRP A 1 92 ? -16.458 4.767 4.872 1.00 89.56 92 TRP A N 1
ATOM 697 C CA . TRP A 1 92 ? -17.392 3.869 4.215 1.00 89.56 92 TRP A CA 1
ATOM 698 C C . TRP A 1 92 ? -18.197 3.120 5.277 1.00 89.56 92 TRP A C 1
ATOM 700 O O . TRP A 1 92 ? -17.621 2.446 6.132 1.00 89.56 92 TRP A O 1
ATOM 710 N N . ARG A 1 93 ? -19.527 3.221 5.222 1.00 88.12 93 ARG A N 1
ATOM 711 C CA . ARG A 1 93 ? -20.439 2.504 6.117 1.00 88.12 93 ARG A CA 1
ATOM 712 C C . ARG A 1 93 ? -21.235 1.470 5.320 1.00 88.12 93 ARG A C 1
ATOM 714 O O . ARG A 1 93 ? -22.134 1.866 4.574 1.00 88.12 93 ARG A O 1
ATOM 721 N N . PRO A 1 94 ? -20.938 0.169 5.480 1.00 85.88 94 PRO A N 1
ATOM 722 C CA . PRO A 1 94 ? -21.716 -0.874 4.836 1.00 85.88 94 PRO A CA 1
ATOM 723 C C . PRO A 1 94 ? -23.169 -0.917 5.307 1.00 85.88 94 PRO A C 1
ATOM 725 O O . PRO A 1 94 ? -23.492 -0.548 6.437 1.00 85.88 94 PRO A O 1
ATOM 728 N N . THR A 1 95 ? -24.045 -1.428 4.450 1.00 82.94 95 THR A N 1
ATOM 729 C CA . THR A 1 95 ? -25.431 -1.742 4.792 1.00 82.94 95 THR A CA 1
ATOM 730 C C . THR A 1 95 ? -25.515 -3.166 5.340 1.00 82.94 95 THR A C 1
ATOM 732 O O . THR A 1 95 ? -25.029 -4.114 4.729 1.00 82.94 95 THR A O 1
ATOM 735 N N . GLY A 1 96 ? -26.162 -3.339 6.495 1.00 75.88 96 GLY A N 1
ATOM 736 C CA . GLY A 1 96 ? -26.427 -4.665 7.070 1.00 75.88 96 GLY A CA 1
ATOM 737 C C . GLY A 1 96 ? -25.229 -5.342 7.748 1.00 75.88 96 GLY A C 1
ATOM 738 O O . GLY A 1 96 ? -25.338 -6.509 8.121 1.00 75.88 96 GLY A O 1
ATOM 739 N N . CYS A 1 97 ? -24.107 -4.636 7.914 1.00 78.06 97 CYS A N 1
ATOM 740 C CA . CYS A 1 97 ? -22.977 -5.058 8.740 1.00 78.06 97 CYS A CA 1
ATOM 741 C C . CYS A 1 97 ? -22.123 -3.849 9.162 1.00 78.06 97 CYS A C 1
ATOM 743 O O . CYS A 1 97 ? -22.335 -2.732 8.688 1.00 78.06 97 CYS A O 1
ATOM 745 N N . ARG A 1 98 ? -21.152 -4.065 10.056 1.00 78.12 98 ARG A N 1
ATOM 746 C CA . ARG A 1 98 ? -20.226 -3.022 10.526 1.00 78.12 98 ARG A CA 1
ATOM 747 C C . ARG A 1 98 ? -18.776 -3.375 10.185 1.00 78.12 98 ARG A C 1
ATOM 749 O O . ARG A 1 98 ? -18.348 -4.502 10.438 1.00 78.12 98 ARG A O 1
ATOM 756 N N . LEU A 1 99 ? -18.027 -2.404 9.655 1.00 81.00 99 LEU A N 1
ATOM 757 C CA . LEU A 1 99 ? -16.565 -2.484 9.591 1.00 81.00 99 LEU A CA 1
ATOM 758 C C . LEU A 1 99 ? -15.986 -2.218 10.974 1.00 81.00 99 LEU A C 1
ATOM 760 O O . LEU A 1 99 ? -16.400 -1.278 11.655 1.00 81.00 99 LEU A O 1
ATOM 764 N N . GLU A 1 100 ? -15.026 -3.034 11.386 1.00 80.44 100 GLU A N 1
ATOM 765 C CA . GLU A 1 100 ? -14.303 -2.767 12.621 1.00 80.44 100 GLU A CA 1
ATOM 766 C C . GLU A 1 100 ? -13.466 -1.500 12.498 1.00 80.44 100 GLU A C 1
ATOM 768 O O . GLU A 1 100 ? -12.932 -1.174 11.434 1.00 80.44 100 GLU A O 1
ATOM 773 N N . GLN A 1 101 ? -13.365 -0.773 13.608 1.00 83.00 101 GLN A N 1
ATOM 774 C CA . GLN A 1 101 ? -12.489 0.379 13.669 1.00 83.00 101 GLN A CA 1
ATOM 775 C C . GLN A 1 101 ? -11.040 -0.089 13.544 1.00 83.00 101 GLN A C 1
ATOM 777 O O . GLN A 1 101 ? -10.621 -1.047 14.191 1.00 83.00 101 GLN A O 1
ATOM 782 N N . PHE A 1 102 ? -10.267 0.609 12.717 1.00 88.06 102 PHE A N 1
ATOM 783 C CA . PHE A 1 102 ? -8.854 0.308 12.581 1.00 88.06 102 PHE A CA 1
ATOM 784 C C . PHE A 1 102 ? -8.112 0.628 13.882 1.00 88.06 102 PHE A C 1
ATOM 786 O O . PHE A 1 102 ? -8.039 1.782 14.306 1.00 88.06 102 PHE A O 1
ATOM 793 N N . GLU A 1 103 ? -7.502 -0.398 14.465 1.00 90.62 103 GLU A N 1
ATOM 794 C CA . GLU A 1 103 ? -6.546 -0.281 15.558 1.00 90.62 103 GLU A CA 1
ATOM 795 C C . GLU A 1 103 ? -5.216 -0.883 15.108 1.00 90.62 103 GLU A C 1
ATOM 797 O O . GLU A 1 103 ? -5.136 -2.064 14.760 1.00 90.62 103 GLU A O 1
ATOM 802 N N . ARG A 1 104 ? -4.149 -0.074 15.126 1.00 92.38 104 ARG A N 1
ATOM 803 C CA . ARG A 1 104 ? -2.822 -0.489 14.643 1.00 92.38 104 ARG A CA 1
ATOM 804 C C . ARG A 1 104 ? -2.329 -1.765 15.326 1.00 92.38 104 ARG A C 1
ATOM 806 O O . ARG A 1 104 ? -1.755 -2.624 14.668 1.00 92.38 104 ARG A O 1
ATOM 813 N N . GLU A 1 105 ? -2.548 -1.895 16.631 1.00 92.44 105 GLU A N 1
ATOM 814 C CA . GLU A 1 105 ? -2.099 -3.051 17.413 1.00 92.44 105 GLU A CA 1
ATOM 815 C C . GLU A 1 105 ? -2.815 -4.338 16.997 1.00 92.44 105 GLU A C 1
ATOM 817 O O . GLU A 1 105 ? -2.147 -5.337 16.722 1.00 92.44 105 GLU A O 1
ATOM 822 N N . ARG A 1 106 ? -4.146 -4.297 16.838 1.00 90.88 106 ARG A N 1
ATOM 823 C CA . ARG A 1 106 ? -4.933 -5.435 16.334 1.00 90.88 106 ARG A CA 1
ATOM 824 C C . ARG A 1 106 ? -4.579 -5.787 14.895 1.00 90.88 106 ARG A C 1
ATOM 826 O O . ARG A 1 106 ? -4.426 -6.964 14.570 1.00 90.88 106 ARG A O 1
ATOM 833 N N . ALA A 1 107 ? -4.386 -4.782 14.041 1.00 89.75 107 ALA A N 1
ATOM 834 C CA . ALA A 1 107 ? -3.956 -4.992 12.662 1.00 89.75 107 ALA A CA 1
ATOM 835 C C . ALA A 1 107 ? -2.576 -5.669 12.608 1.00 89.75 107 ALA A C 1
ATOM 837 O O . ALA A 1 107 ? -2.385 -6.640 11.879 1.00 89.75 107 ALA A O 1
ATOM 838 N N . CYS A 1 108 ? -1.630 -5.221 13.437 1.00 92.62 108 CYS A N 1
ATOM 839 C CA . CYS A 1 108 ? -0.317 -5.844 13.568 1.00 92.62 108 CYS A CA 1
ATOM 840 C C . CYS A 1 108 ? -0.386 -7.271 14.125 1.00 92.62 108 CYS A C 1
ATOM 842 O O . CYS A 1 108 ? 0.330 -8.144 13.637 1.00 92.62 108 CYS A O 1
ATOM 844 N N . ALA A 1 109 ? -1.230 -7.528 15.127 1.00 90.75 109 ALA A N 1
ATOM 845 C CA . ALA A 1 109 ? -1.447 -8.872 15.659 1.00 90.75 109 ALA A CA 1
ATOM 846 C C . ALA A 1 109 ? -2.008 -9.814 14.583 1.00 90.75 109 ALA A C 1
ATOM 848 O O . ALA A 1 109 ? -1.497 -10.919 14.415 1.00 90.75 109 ALA A O 1
ATOM 849 N N . THR A 1 110 ? -2.973 -9.333 13.796 1.00 86.44 110 THR A N 1
ATOM 850 C CA . THR A 1 110 ? -3.543 -10.080 12.669 1.00 86.44 110 THR A CA 1
ATOM 851 C C . THR A 1 110 ? -2.487 -10.376 11.611 1.00 86.44 110 THR A C 1
ATOM 853 O O . THR A 1 110 ? -2.297 -11.519 11.225 1.00 86.44 110 THR A O 1
ATOM 856 N N . LEU A 1 111 ? -1.727 -9.377 11.158 1.00 87.94 111 LEU A N 1
ATOM 857 C CA . LEU A 1 111 ? -0.696 -9.608 10.140 1.00 87.94 111 LEU A CA 1
ATOM 858 C C . LEU A 1 111 ? 0.353 -10.621 10.616 1.00 87.94 111 LEU A C 1
ATOM 860 O O . LEU A 1 111 ? 0.781 -11.472 9.847 1.00 87.94 111 LEU A O 1
ATOM 864 N N . ARG A 1 112 ? 0.726 -10.600 11.899 1.00 88.62 112 ARG A N 1
ATOM 865 C CA . ARG A 1 112 ? 1.645 -11.599 12.464 1.00 88.62 112 ARG A CA 1
ATOM 866 C C . ARG A 1 112 ? 1.057 -13.011 12.520 1.00 88.62 112 ARG A C 1
ATOM 868 O O . ARG A 1 112 ? 1.848 -13.948 12.456 1.00 88.62 112 ARG A O 1
ATOM 875 N N . SER A 1 113 ? -0.263 -13.166 12.669 1.00 84.75 113 SER A N 1
ATOM 876 C CA . SER A 1 113 ? -0.920 -14.482 12.719 1.00 84.75 113 SER A CA 1
ATOM 877 C C . SER A 1 113 ? -1.141 -15.087 11.333 1.00 84.75 113 SER A C 1
ATOM 879 O O . SER A 1 113 ? -1.049 -16.301 11.183 1.00 84.75 113 SER A O 1
ATOM 881 N N . VAL A 1 114 ? -1.385 -14.248 10.325 1.00 75.38 114 VAL A N 1
ATOM 882 C CA . VAL A 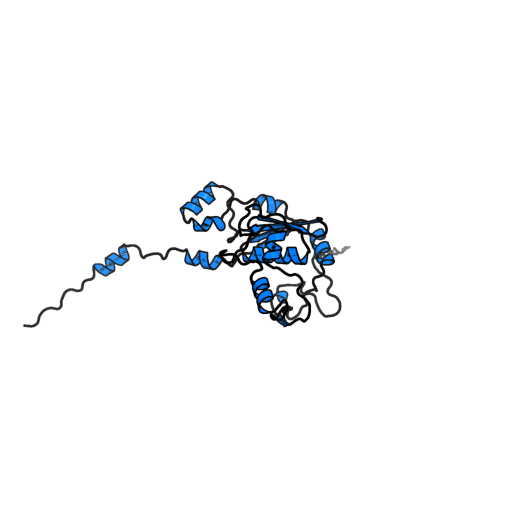1 114 ? -1.517 -14.653 8.915 1.00 75.38 114 VAL A CA 1
ATOM 883 C C . VAL A 1 114 ? -0.169 -15.022 8.321 1.00 75.38 114 VAL A C 1
ATOM 885 O O . VAL A 1 114 ? -0.038 -16.006 7.601 1.00 75.38 114 VAL A O 1
ATOM 888 N N . GLY A 1 115 ? 0.826 -14.203 8.637 1.00 74.44 115 GLY A N 1
ATOM 889 C CA . GLY A 1 115 ? 2.186 -14.366 8.194 1.00 74.44 115 GLY A CA 1
ATOM 890 C C . GLY A 1 115 ? 2.817 -13.013 7.901 1.00 74.44 115 GLY A C 1
ATOM 891 O O . GLY A 1 115 ? 2.202 -12.051 7.439 1.00 74.44 115 GLY A O 1
ATOM 892 N N . ARG A 1 116 ? 4.080 -12.924 8.288 1.00 88.25 116 ARG A N 1
ATOM 893 C CA . ARG A 1 116 ? 4.837 -11.691 8.481 1.00 88.25 116 ARG A CA 1
ATOM 894 C C . ARG A 1 116 ? 5.209 -10.991 7.175 1.00 88.25 116 ARG A C 1
ATOM 896 O O . ARG A 1 116 ? 5.908 -9.984 7.232 1.00 88.25 116 ARG A O 1
ATOM 903 N N . SER A 1 117 ? 4.791 -11.486 6.013 1.00 91.69 117 SER A N 1
ATOM 904 C CA . SER A 1 117 ? 5.103 -10.901 4.713 1.00 91.69 117 SER A CA 1
ATOM 905 C C . SER A 1 117 ? 3.865 -10.707 3.830 1.00 91.69 117 SER A C 1
ATOM 907 O O . SER A 1 117 ? 3.321 -11.657 3.272 1.00 91.69 117 SER A O 1
ATOM 909 N N . LEU A 1 118 ? 3.488 -9.444 3.608 1.00 92.44 118 LEU A N 1
ATOM 910 C CA . LEU A 1 118 ? 2.448 -9.021 2.669 1.00 92.44 118 LEU A CA 1
ATOM 911 C C . LEU A 1 118 ? 3.076 -8.554 1.348 1.00 92.44 118 LEU A C 1
ATOM 913 O O . LEU A 1 118 ? 3.915 -7.651 1.333 1.00 92.44 118 LEU A O 1
ATOM 917 N N . LEU A 1 119 ? 2.644 -9.118 0.223 1.00 92.06 119 LEU A N 1
ATOM 918 C CA . LEU A 1 119 ? 3.037 -8.680 -1.116 1.00 92.06 119 LEU A CA 1
ATOM 919 C C . LEU A 1 119 ? 1.855 -8.029 -1.838 1.00 92.06 119 LEU A C 1
ATOM 921 O O . LEU A 1 119 ? 0.820 -8.646 -2.040 1.00 92.06 119 LEU A O 1
ATOM 925 N N . ILE A 1 120 ? 2.031 -6.793 -2.284 1.00 93.19 120 ILE A N 1
ATOM 926 C CA . ILE A 1 120 ? 1.044 -6.017 -3.028 1.00 93.19 120 ILE A CA 1
ATOM 927 C C . ILE A 1 120 ? 1.567 -5.823 -4.453 1.00 93.19 120 ILE A C 1
ATOM 929 O O . ILE A 1 120 ? 2.681 -5.334 -4.658 1.00 93.19 120 ILE A O 1
ATOM 933 N N . VAL A 1 121 ? 0.782 -6.215 -5.450 1.00 89.62 121 VAL A N 1
ATOM 934 C CA . VAL A 1 121 ? 1.198 -6.202 -6.856 1.00 89.62 121 VAL A CA 1
ATOM 935 C C . VAL A 1 121 ? 0.109 -5.585 -7.707 1.00 89.62 121 VAL A C 1
ATOM 937 O O . VAL A 1 121 ? -1.049 -5.989 -7.625 1.00 89.62 121 VAL A O 1
ATOM 940 N N . GLY A 1 122 ? 0.483 -4.608 -8.527 1.00 87.88 122 GLY A N 1
ATOM 941 C CA . GLY A 1 122 ? -0.481 -3.937 -9.387 1.00 87.88 122 GLY A CA 1
ATOM 942 C C . GLY A 1 122 ? -0.003 -2.614 -9.949 1.00 87.88 122 GLY A C 1
ATOM 943 O O . GLY A 1 122 ? 1.192 -2.332 -9.989 1.00 87.88 122 GLY A O 1
ATOM 944 N N . ASP A 1 123 ? -0.953 -1.802 -10.386 1.00 83.44 123 ASP A N 1
ATOM 945 C CA . ASP A 1 123 ? -0.701 -0.511 -11.019 1.00 83.44 123 ASP A CA 1
ATOM 946 C C . ASP A 1 123 ? -0.405 0.643 -10.038 1.00 83.44 123 ASP A C 1
ATOM 948 O O . ASP A 1 123 ? -0.181 0.465 -8.837 1.00 83.44 123 ASP A O 1
ATOM 952 N N . SER A 1 124 ? -0.407 1.871 -10.561 1.00 82.25 124 SER A N 1
ATOM 953 C CA . SER A 1 124 ? -0.212 3.095 -9.786 1.00 82.25 124 SER A CA 1
ATOM 954 C C . SER A 1 124 ? -1.246 3.291 -8.666 1.00 82.25 124 SER A C 1
ATOM 956 O O . SER A 1 124 ? -0.883 3.828 -7.617 1.00 82.25 124 SER A O 1
ATOM 958 N N . THR A 1 125 ? -2.491 2.831 -8.838 1.00 86.00 125 THR A N 1
ATOM 959 C CA . THR A 1 125 ? -3.542 2.895 -7.802 1.00 86.00 125 THR A CA 1
ATOM 960 C C . THR A 1 125 ? -3.298 1.861 -6.712 1.00 86.00 125 THR A C 1
ATOM 962 O O . THR A 1 125 ? -3.424 2.144 -5.523 1.00 86.00 125 THR A O 1
ATOM 965 N N . THR A 1 126 ? -2.794 0.696 -7.103 1.00 89.69 126 THR A N 1
ATOM 966 C CA . THR A 1 126 ? -2.358 -0.347 -6.173 1.00 89.69 126 THR A CA 1
ATOM 967 C C . THR A 1 126 ? -1.141 0.108 -5.355 1.00 89.69 126 THR A C 1
ATOM 969 O O . THR A 1 126 ? -1.044 -0.162 -4.159 1.00 89.69 126 THR A O 1
ATOM 972 N N . GLY A 1 127 ? -0.248 0.895 -5.962 1.00 88.44 127 GLY A N 1
ATOM 973 C CA . GLY A 1 127 ? 0.825 1.588 -5.247 1.00 88.44 127 GLY A CA 1
ATOM 974 C C . GLY A 1 127 ? 0.311 2.585 -4.198 1.00 88.44 127 GLY A C 1
ATOM 975 O O . GLY A 1 127 ? 0.910 2.709 -3.131 1.00 88.44 127 GLY A O 1
ATOM 976 N N . GLN A 1 128 ? -0.819 3.260 -4.448 1.00 87.19 128 GLN A N 1
ATOM 977 C CA . GLN A 1 128 ? -1.459 4.123 -3.442 1.00 87.19 128 GLN A CA 1
ATOM 978 C C . GLN A 1 128 ? -2.025 3.309 -2.275 1.00 87.19 128 GLN A C 1
ATOM 980 O O . GLN A 1 128 ? -1.862 3.716 -1.126 1.00 87.19 128 GLN A O 1
ATOM 985 N N . LEU A 1 129 ? -2.611 2.139 -2.547 1.00 90.06 129 LEU A N 1
ATOM 986 C CA . LEU A 1 129 ? -3.051 1.213 -1.501 1.00 90.06 129 LEU A CA 1
ATOM 987 C C . LEU A 1 129 ? -1.873 0.736 -0.637 1.00 90.06 129 LEU A C 1
ATOM 989 O O . LEU A 1 129 ? -1.966 0.755 0.589 1.00 90.06 129 LEU A O 1
ATOM 993 N N . PHE A 1 130 ? -0.741 0.382 -1.253 1.00 92.56 130 PHE A N 1
ATOM 994 C CA . PHE A 1 130 ? 0.483 0.042 -0.519 1.00 92.56 130 PHE A CA 1
ATOM 995 C C . PHE A 1 130 ? 0.923 1.165 0.428 1.00 92.56 130 PHE A C 1
ATOM 997 O O . PHE A 1 130 ? 1.222 0.903 1.597 1.00 92.56 130 PHE A O 1
ATOM 1004 N N . LEU A 1 131 ? 0.947 2.411 -0.055 1.00 90.69 131 LEU A N 1
ATOM 1005 C CA . LEU A 1 131 ? 1.293 3.566 0.772 1.00 90.69 131 LEU A CA 1
ATOM 1006 C C . LEU A 1 131 ? 0.286 3.763 1.910 1.00 90.69 131 LEU A C 1
ATOM 1008 O O . LEU A 1 131 ? 0.704 3.976 3.042 1.00 90.69 131 LEU A O 1
ATOM 1012 N N . SER A 1 132 ? -1.013 3.649 1.627 1.00 90.38 132 SER A N 1
ATOM 1013 C CA . SER A 1 132 ? -2.087 3.756 2.619 1.00 90.38 132 SER A CA 1
ATOM 1014 C C . SER A 1 132 ? -1.901 2.759 3.766 1.00 90.38 132 SER A C 1
ATOM 1016 O O . SER A 1 132 ? -1.771 3.162 4.921 1.00 90.38 132 SER A O 1
ATOM 1018 N N . ILE A 1 133 ? -1.770 1.467 3.442 1.00 93.06 133 ILE A N 1
ATOM 1019 C CA . ILE A 1 133 ? -1.557 0.396 4.427 1.00 93.06 133 ILE A CA 1
ATOM 1020 C C . ILE A 1 133 ? -0.273 0.642 5.224 1.00 93.06 133 ILE A C 1
ATOM 1022 O O . ILE A 1 133 ? -0.274 0.556 6.452 1.00 93.06 133 ILE A O 1
ATOM 1026 N N . SER A 1 134 ? 0.817 0.997 4.539 1.00 93.50 134 SER A N 1
ATOM 1027 C CA . SER A 1 134 ? 2.104 1.268 5.186 1.00 93.50 134 SER A CA 1
ATOM 1028 C C . SER A 1 134 ? 2.005 2.425 6.184 1.00 93.50 134 SER A C 1
ATOM 1030 O O . SER A 1 134 ? 2.531 2.324 7.289 1.00 93.50 134 SER A O 1
ATOM 1032 N N . MET A 1 135 ? 1.310 3.511 5.836 1.00 90.75 135 MET A N 1
ATOM 1033 C CA . MET A 1 135 ? 1.167 4.665 6.725 1.00 90.75 135 MET A CA 1
ATOM 1034 C C . MET A 1 135 ? 0.228 4.385 7.901 1.00 90.75 135 MET A C 1
ATOM 1036 O O . MET A 1 135 ? 0.575 4.748 9.023 1.00 90.75 135 MET A O 1
ATOM 1040 N N . MET A 1 136 ? -0.894 3.684 7.686 1.00 92.06 136 MET A N 1
ATOM 1041 C CA . MET A 1 136 ? -1.798 3.257 8.769 1.00 92.06 136 MET A CA 1
ATOM 1042 C C . MET A 1 136 ? -1.083 2.387 9.812 1.00 92.06 136 MET A C 1
ATOM 1044 O O . MET A 1 136 ? -1.324 2.507 11.011 1.00 92.06 136 MET A O 1
ATOM 1048 N N . LEU A 1 137 ? -0.156 1.533 9.369 1.00 93.25 137 LEU A N 1
ATOM 1049 C CA . LEU A 1 137 ? 0.642 0.683 10.254 1.00 93.25 137 LEU A CA 1
ATOM 1050 C C . LEU A 1 137 ? 1.854 1.400 10.872 1.00 93.25 137 LEU A C 1
ATOM 1052 O O . LEU A 1 137 ? 2.558 0.808 11.691 1.00 93.25 137 LEU A O 1
ATOM 1056 N N . GLY A 1 138 ? 2.111 2.659 10.504 1.00 90.56 138 GLY A N 1
ATOM 1057 C CA . GLY A 1 138 ? 3.291 3.404 10.946 1.00 90.56 138 GLY A CA 1
ATOM 1058 C C . GLY A 1 138 ? 4.606 2.816 10.429 1.00 90.56 138 GLY A C 1
ATOM 1059 O O . GLY A 1 138 ? 5.608 2.853 11.136 1.00 90.56 138 GLY A O 1
ATOM 1060 N N . ALA A 1 139 ? 4.599 2.239 9.228 1.00 93.06 139 ALA A N 1
ATOM 1061 C CA . ALA A 1 139 ? 5.739 1.532 8.666 1.00 93.06 139 ALA A CA 1
ATOM 1062 C C . ALA A 1 139 ? 6.894 2.466 8.265 1.00 93.06 139 ALA A C 1
ATOM 1064 O O . ALA A 1 139 ? 6.692 3.583 7.773 1.00 93.06 139 ALA A O 1
ATOM 1065 N N . THR A 1 140 ? 8.115 1.951 8.377 1.00 91.44 140 THR A N 1
ATOM 1066 C CA . THR A 1 140 ? 9.324 2.549 7.808 1.00 91.44 140 THR A CA 1
ATOM 1067 C C . THR A 1 140 ? 9.458 2.106 6.357 1.00 91.44 140 THR A C 1
ATOM 1069 O O . THR A 1 140 ? 9.623 0.918 6.071 1.00 91.44 140 THR A O 1
ATOM 1072 N N . LEU A 1 141 ? 9.382 3.054 5.422 1.00 89.25 141 LEU A N 1
ATOM 1073 C CA . LEU A 1 141 ? 9.565 2.771 4.000 1.00 89.25 141 LEU A CA 1
ATOM 1074 C C . LEU A 1 141 ? 11.052 2.587 3.678 1.00 89.25 141 LEU A C 1
ATOM 1076 O O . LEU A 1 141 ? 11.905 3.380 4.068 1.00 89.25 141 LEU A O 1
ATOM 1080 N N . GLY A 1 142 ? 11.357 1.539 2.926 1.00 84.25 142 GLY A N 1
ATOM 1081 C CA . GLY A 1 142 ? 12.637 1.369 2.262 1.00 84.25 142 GLY A CA 1
ATOM 1082 C C . GLY A 1 142 ? 12.768 2.312 1.067 1.00 84.25 142 GLY A C 1
ATOM 1083 O O . GLY A 1 142 ? 11.789 2.852 0.546 1.00 84.25 142 GLY A O 1
ATOM 1084 N N . ARG A 1 143 ? 14.002 2.491 0.593 1.00 74.56 143 ARG A N 1
ATOM 1085 C CA . ARG A 1 143 ? 14.268 3.328 -0.582 1.00 74.56 143 ARG A CA 1
ATOM 1086 C C . ARG A 1 143 ? 13.691 2.694 -1.843 1.00 74.56 143 ARG A C 1
ATOM 1088 O O . ARG A 1 143 ? 13.843 1.493 -2.066 1.00 74.56 143 ARG A O 1
ATOM 1095 N N . ASN A 1 144 ? 13.118 3.527 -2.707 1.00 69.44 144 ASN A N 1
ATOM 1096 C CA . ASN A 1 144 ? 12.763 3.114 -4.058 1.00 69.44 144 ASN A CA 1
ATOM 1097 C C . ASN A 1 144 ? 14.026 2.710 -4.832 1.00 69.44 144 ASN A C 1
ATOM 1099 O O . ASN A 1 144 ? 14.875 3.558 -5.126 1.00 69.44 144 ASN A O 1
ATOM 1103 N N . ARG A 1 145 ? 14.158 1.418 -5.158 1.00 65.12 145 ARG A N 1
ATOM 1104 C CA . ARG A 1 145 ? 15.389 0.848 -5.734 1.00 65.12 145 ARG A CA 1
ATOM 1105 C C . ARG A 1 145 ? 15.807 1.536 -7.034 1.00 65.12 145 ARG A C 1
ATOM 1107 O O . ARG A 1 145 ? 16.996 1.732 -7.268 1.00 65.12 145 ARG A O 1
ATOM 1114 N N . ASP A 1 146 ? 14.829 1.953 -7.831 1.00 65.19 146 ASP A N 1
ATOM 1115 C CA . ASP A 1 146 ? 15.067 2.575 -9.132 1.00 65.19 146 ASP A CA 1
ATOM 1116 C C . ASP A 1 146 ? 15.334 4.090 -9.049 1.00 65.19 146 ASP A C 1
ATOM 1118 O O . ASP A 1 146 ? 15.623 4.692 -10.080 1.00 65.19 146 ASP A O 1
ATOM 1122 N N . LYS A 1 147 ? 15.220 4.724 -7.865 1.00 58.31 147 LYS A N 1
ATOM 1123 C CA . LYS A 1 147 ? 15.350 6.187 -7.651 1.00 58.31 147 LYS A CA 1
ATOM 1124 C C . LYS A 1 147 ? 14.536 7.049 -8.634 1.00 58.31 147 LYS A C 1
ATOM 1126 O O . LYS A 1 147 ? 14.883 8.194 -8.916 1.00 58.31 147 LYS A O 1
ATOM 1131 N N . LYS A 1 148 ? 13.451 6.499 -9.181 1.00 64.88 148 LYS A N 1
ATOM 1132 C CA . LYS A 1 148 ? 12.544 7.197 -10.099 1.00 64.88 148 LYS A CA 1
ATOM 1133 C C . LYS A 1 148 ? 11.476 7.954 -9.314 1.00 64.88 148 LYS A C 1
ATOM 1135 O O . LYS A 1 148 ? 11.212 7.650 -8.151 1.00 64.88 148 LYS A O 1
ATOM 1140 N N . SER A 1 149 ? 10.787 8.865 -9.997 1.00 64.81 149 SER A N 1
ATOM 1141 C CA . SER A 1 149 ? 9.559 9.526 -9.525 1.00 64.81 149 SER A CA 1
ATOM 1142 C C . SER A 1 149 ? 8.375 8.565 -9.317 1.00 64.81 149 SER A C 1
ATOM 1144 O O . SER A 1 149 ? 7.283 9.000 -8.960 1.00 64.81 149 SER A O 1
ATOM 1146 N N . VAL A 1 150 ? 8.576 7.259 -9.536 1.00 72.44 150 VAL A N 1
ATOM 1147 C CA . VAL A 1 150 ? 7.539 6.228 -9.476 1.00 72.44 150 VAL A CA 1
ATOM 1148 C C . VAL A 1 150 ? 7.949 5.096 -8.559 1.00 72.44 150 VAL A C 1
ATOM 1150 O O . VAL A 1 150 ? 9.072 4.597 -8.652 1.00 72.44 150 VAL A O 1
ATOM 1153 N N . LEU A 1 151 ? 7.013 4.645 -7.729 1.00 76.75 151 LEU A N 1
ATOM 1154 C CA . LEU A 1 151 ? 7.143 3.406 -6.978 1.00 76.75 151 LEU A CA 1
ATOM 1155 C C . LEU A 1 151 ? 7.111 2.230 -7.958 1.00 76.75 151 LEU A C 1
ATOM 1157 O O . LEU A 1 151 ? 6.099 1.997 -8.614 1.00 76.75 151 LEU A O 1
ATOM 1161 N N . ASN A 1 152 ? 8.217 1.497 -8.056 1.00 77.56 152 ASN A N 1
ATOM 1162 C CA . ASN A 1 152 ? 8.299 0.280 -8.870 1.00 77.56 152 ASN A CA 1
ATOM 1163 C C . ASN A 1 152 ? 8.527 -0.954 -8.009 1.00 77.56 152 ASN A C 1
ATOM 1165 O O . ASN A 1 152 ? 7.898 -1.989 -8.209 1.00 77.56 152 ASN A O 1
ATOM 1169 N N . ASP A 1 153 ? 9.454 -0.833 -7.066 1.00 81.81 153 ASP A N 1
ATOM 1170 C CA . ASP A 1 153 ? 9.828 -1.889 -6.147 1.00 81.81 153 ASP A CA 1
ATOM 1171 C C . ASP A 1 153 ? 10.221 -1.237 -4.824 1.00 81.81 153 ASP A C 1
ATOM 1173 O O . ASP A 1 153 ? 11.288 -0.624 -4.704 1.00 81.81 153 ASP A O 1
ATOM 1177 N N . VAL A 1 154 ? 9.315 -1.333 -3.854 1.00 85.69 154 VAL A N 1
ATOM 1178 C CA . VAL A 1 154 ? 9.489 -0.750 -2.526 1.00 85.69 154 VAL A CA 1
ATOM 1179 C C . VAL A 1 154 ? 9.112 -1.785 -1.483 1.00 85.69 154 VAL A C 1
ATOM 1181 O O . VAL A 1 154 ? 8.175 -2.557 -1.652 1.00 85.69 154 VAL A O 1
ATOM 1184 N N . THR A 1 155 ? 9.877 -1.832 -0.402 1.00 89.62 155 THR A N 1
ATOM 1185 C CA . THR A 1 155 ? 9.540 -2.610 0.791 1.00 89.62 155 THR A CA 1
ATOM 1186 C C . THR A 1 155 ? 9.315 -1.641 1.938 1.00 89.62 155 THR A C 1
ATOM 1188 O O . THR A 1 155 ? 9.989 -0.622 2.003 1.00 89.62 155 THR A O 1
ATOM 1191 N N . ALA A 1 156 ? 8.399 -1.958 2.835 1.00 92.62 156 ALA A N 1
ATOM 1192 C CA . ALA A 1 156 ? 8.184 -1.289 4.099 1.00 92.62 156 ALA A CA 1
ATOM 1193 C C . ALA A 1 156 ? 8.307 -2.301 5.241 1.00 92.62 156 ALA A C 1
ATOM 1195 O O . ALA A 1 156 ? 7.998 -3.484 5.069 1.00 92.62 156 ALA A O 1
ATOM 1196 N N . SER A 1 157 ? 8.753 -1.815 6.391 1.00 94.56 157 SER A N 1
ATOM 1197 C CA . SER A 1 157 ? 8.848 -2.573 7.633 1.00 94.56 157 SER A CA 1
ATOM 1198 C C . SER A 1 157 ? 7.868 -1.992 8.643 1.00 94.56 157 SER A C 1
ATOM 1200 O O . SER A 1 157 ? 7.888 -0.789 8.897 1.00 94.56 157 SER A O 1
ATOM 1202 N N . ALA A 1 158 ? 6.972 -2.815 9.172 1.00 94.50 158 ALA A N 1
ATOM 1203 C CA . ALA A 1 158 ? 5.881 -2.413 10.048 1.00 94.50 158 ALA A CA 1
ATOM 1204 C C . ALA A 1 158 ? 5.868 -3.249 11.331 1.00 94.50 158 ALA A C 1
ATOM 1206 O O . ALA A 1 158 ? 6.507 -4.300 11.424 1.00 94.50 158 ALA A O 1
ATOM 1207 N N . CYS A 1 159 ? 5.081 -2.801 12.314 1.00 94.69 159 CYS A N 1
ATOM 1208 C CA . CYS A 1 159 ? 4.817 -3.565 13.531 1.00 94.69 159 CYS A CA 1
ATOM 1209 C C . CYS A 1 159 ? 6.107 -3.934 14.292 1.00 94.69 159 CYS A C 1
ATOM 1211 O O . CYS A 1 159 ? 6.300 -5.100 14.642 1.00 94.69 159 CYS A O 1
ATOM 1213 N N . ASN A 1 160 ? 6.991 -2.961 14.540 1.00 92.12 160 ASN A N 1
ATOM 1214 C CA . ASN A 1 160 ? 8.312 -3.158 15.163 1.00 92.12 160 ASN A CA 1
ATOM 1215 C C . ASN A 1 160 ? 9.188 -4.150 14.379 1.00 92.12 160 ASN A C 1
ATOM 1217 O O . ASN A 1 160 ? 9.685 -5.124 14.933 1.00 92.12 160 ASN A O 1
ATOM 1221 N N . ASP A 1 161 ? 9.284 -3.942 13.066 1.00 91.56 161 ASP A N 1
ATOM 1222 C CA . ASP A 1 161 ? 10.075 -4.752 12.131 1.00 91.56 161 ASP A CA 1
ATOM 1223 C C . ASP A 1 161 ? 9.712 -6.240 12.034 1.00 91.56 161 ASP A C 1
ATOM 1225 O O . ASP A 1 161 ? 10.444 -7.047 11.465 1.00 91.56 161 ASP A O 1
ATOM 1229 N N . THR A 1 162 ? 8.536 -6.614 12.538 1.00 92.44 162 THR A N 1
ATOM 1230 C CA . THR A 1 162 ? 8.048 -7.999 12.471 1.00 92.44 162 THR A CA 1
ATOM 1231 C C . THR A 1 162 ? 7.188 -8.281 11.250 1.00 92.44 162 THR A C 1
ATOM 1233 O O . THR A 1 162 ? 6.944 -9.449 10.967 1.00 92.44 162 THR A O 1
ATOM 1236 N N . VAL A 1 163 ? 6.711 -7.249 10.547 1.00 93.88 163 VAL A N 1
ATOM 1237 C CA . VAL A 1 163 ? 5.879 -7.392 9.348 1.00 93.88 163 VAL A CA 1
ATOM 1238 C C . VAL A 1 163 ? 6.532 -6.660 8.183 1.00 93.88 163 VAL A C 1
ATOM 1240 O O . VAL A 1 163 ? 6.751 -5.451 8.228 1.00 93.88 163 VAL A O 1
ATOM 1243 N N . ARG A 1 164 ? 6.808 -7.391 7.107 1.00 94.06 164 ARG A N 1
ATOM 1244 C CA . ARG A 1 164 ? 7.290 -6.871 5.833 1.00 94.06 164 ARG A CA 1
ATOM 1245 C C . ARG A 1 164 ? 6.113 -6.640 4.896 1.00 94.06 164 ARG A C 1
ATOM 1247 O O . ARG A 1 164 ? 5.308 -7.534 4.669 1.00 94.06 164 ARG A O 1
ATOM 1254 N N . ILE A 1 165 ? 6.069 -5.473 4.267 1.00 94.00 165 ILE A N 1
ATOM 1255 C CA . ILE A 1 165 ? 5.101 -5.159 3.213 1.00 94.00 165 ILE A CA 1
ATOM 1256 C C . ILE A 1 165 ? 5.893 -4.824 1.959 1.00 94.00 165 ILE A C 1
ATOM 1258 O O . ILE A 1 165 ? 6.748 -3.948 1.981 1.00 94.00 165 ILE A O 1
ATOM 1262 N N . SER A 1 166 ? 5.656 -5.520 0.859 1.00 91.88 166 SER A N 1
ATOM 1263 C CA . SER A 1 166 ? 6.374 -5.294 -0.396 1.00 91.88 166 SER A CA 1
ATOM 1264 C C . SER A 1 166 ? 5.402 -4.847 -1.474 1.00 91.88 166 SER A C 1
ATOM 1266 O O . SER A 1 166 ? 4.351 -5.451 -1.628 1.00 91.88 166 SER A O 1
ATOM 1268 N N . PHE A 1 167 ? 5.772 -3.838 -2.254 1.00 89.69 167 PHE A N 1
ATOM 1269 C CA . PHE A 1 167 ? 5.059 -3.434 -3.456 1.00 89.69 167 PHE A CA 1
ATOM 1270 C C . PHE A 1 167 ? 5.891 -3.721 -4.699 1.00 89.69 167 PHE A C 1
ATOM 1272 O O . PHE A 1 167 ? 7.086 -3.413 -4.742 1.00 89.69 167 PHE A O 1
ATOM 1279 N N . VAL A 1 168 ? 5.249 -4.300 -5.711 1.00 86.69 168 VAL A N 1
ATOM 1280 C CA . VAL A 1 168 ? 5.824 -4.503 -7.041 1.00 86.69 168 VAL A CA 1
ATOM 1281 C C . VAL A 1 168 ? 4.855 -3.944 -8.076 1.00 86.69 168 VAL A C 1
ATOM 1283 O O . VAL A 1 168 ? 3.749 -4.456 -8.239 1.00 86.69 168 VAL A O 1
ATOM 1286 N N . ARG A 1 169 ? 5.278 -2.916 -8.814 1.00 83.44 169 ARG A N 1
ATOM 1287 C CA . ARG A 1 169 ? 4.449 -2.330 -9.868 1.00 83.44 169 ARG A CA 1
ATOM 1288 C C . ARG A 1 169 ? 4.368 -3.263 -11.074 1.00 83.44 169 ARG A C 1
ATOM 1290 O O . ARG A 1 169 ? 5.391 -3.595 -11.683 1.00 83.44 169 ARG A O 1
ATOM 1297 N N . ARG A 1 170 ? 3.151 -3.684 -11.413 1.00 82.06 170 ARG A N 1
ATOM 1298 C CA . ARG A 1 170 ? 2.782 -4.498 -12.576 1.00 82.06 170 ARG A CA 1
ATOM 1299 C C . ARG A 1 170 ? 1.391 -4.102 -13.040 1.00 82.06 170 ARG A C 1
ATOM 1301 O O . ARG A 1 170 ? 0.393 -4.649 -12.588 1.00 82.06 170 ARG A O 1
ATOM 1308 N N . ASP A 1 171 ? 1.354 -3.159 -13.968 1.00 78.56 171 ASP A N 1
ATOM 1309 C CA . ASP A 1 171 ? 0.124 -2.468 -14.345 1.00 78.56 171 ASP A CA 1
ATOM 1310 C C . ASP A 1 171 ? -0.953 -3.400 -14.941 1.00 78.56 171 ASP A C 1
ATOM 1312 O O . ASP A 1 171 ? -2.139 -3.189 -14.694 1.00 78.56 171 ASP A O 1
ATOM 1316 N N . LEU A 1 172 ? -0.552 -4.461 -15.659 1.00 77.62 172 LEU A N 1
ATOM 1317 C CA . LEU A 1 172 ? -1.460 -5.491 -16.201 1.00 77.62 172 LEU A CA 1
ATOM 1318 C C . LEU A 1 172 ? -1.361 -6.851 -15.497 1.00 77.62 172 LEU A C 1
ATOM 1320 O O . LEU A 1 172 ? -1.930 -7.820 -15.986 1.00 77.62 172 LEU A O 1
ATOM 1324 N N . LEU A 1 173 ? -0.605 -6.957 -14.396 1.00 79.69 173 LEU A N 1
ATOM 1325 C CA . LEU A 1 173 ? -0.324 -8.244 -13.737 1.00 79.69 173 LEU A CA 1
ATOM 1326 C C . LEU A 1 173 ? 0.209 -9.327 -14.701 1.00 79.69 173 LEU A C 1
ATOM 1328 O O . LEU A 1 173 ? -0.006 -10.519 -14.497 1.00 79.69 173 LEU A O 1
ATOM 1332 N N . LEU A 1 174 ? 0.919 -8.914 -15.755 1.00 76.00 174 LEU A N 1
ATOM 1333 C CA . LEU A 1 174 ? 1.551 -9.824 -16.701 1.00 76.00 174 LEU A CA 1
ATOM 1334 C C . LEU A 1 174 ? 2.991 -10.097 -16.271 1.00 76.00 174 LEU A C 1
ATOM 1336 O O . LEU A 1 174 ? 3.788 -9.183 -16.021 1.00 76.00 174 LEU A O 1
ATOM 1340 N N . PHE A 1 175 ? 3.327 -11.380 -16.221 1.00 73.75 175 PHE A N 1
ATOM 1341 C CA . PHE A 1 175 ? 4.637 -11.865 -15.821 1.00 73.75 175 PHE A CA 1
ATOM 1342 C C . PHE A 1 175 ? 5.209 -12.717 -16.942 1.00 73.75 175 PHE A C 1
ATOM 1344 O O . PHE A 1 175 ? 4.544 -13.612 -17.451 1.00 73.75 175 PHE A O 1
ATOM 1351 N N . ALA A 1 176 ? 6.449 -12.425 -17.310 1.00 69.50 176 ALA A N 1
ATOM 1352 C CA . ALA A 1 176 ? 7.222 -13.241 -18.227 1.00 69.50 176 ALA A CA 1
ATOM 1353 C C . ALA A 1 176 ? 8.360 -13.889 -17.445 1.00 69.50 176 ALA A C 1
ATOM 1355 O O . ALA A 1 176 ? 9.049 -13.216 -16.663 1.00 69.50 176 ALA A O 1
ATOM 1356 N N . MET A 1 177 ? 8.543 -15.188 -17.657 1.00 66.38 177 MET A N 1
ATOM 1357 C CA . MET A 1 177 ? 9.604 -15.961 -17.013 1.00 66.38 177 MET A CA 1
ATOM 1358 C C . MET A 1 177 ? 10.936 -15.742 -17.725 1.00 66.38 177 MET A C 1
ATOM 1360 O O . MET A 1 177 ? 11.996 -15.829 -17.102 1.00 66.38 177 MET A O 1
ATOM 1364 N N . HIS A 1 178 ? 10.893 -15.379 -19.011 1.00 69.94 178 HIS A N 1
ATOM 1365 C CA . HIS A 1 178 ? 12.088 -15.211 -19.816 1.00 69.94 178 HIS A CA 1
ATOM 1366 C C . HIS A 1 178 ? 12.220 -13.803 -20.406 1.00 69.94 178 HIS A C 1
ATOM 1368 O O . HIS A 1 178 ? 11.273 -13.197 -20.904 1.00 69.94 178 HIS A O 1
ATOM 1374 N N . GLN A 1 179 ? 13.457 -13.293 -20.425 1.00 70.75 179 GLN A N 1
ATOM 1375 C CA . GLN A 1 179 ? 13.785 -12.002 -21.047 1.00 70.75 179 GLN A CA 1
ATOM 1376 C C . GLN A 1 179 ? 13.416 -11.957 -22.539 1.00 70.75 179 GLN A C 1
ATOM 1378 O O . GLN A 1 179 ? 13.109 -10.886 -23.063 1.00 70.75 179 GLN A O 1
ATOM 1383 N N . HIS A 1 180 ? 13.431 -13.105 -23.227 1.00 73.06 180 HIS A N 1
ATOM 1384 C CA . HIS A 1 180 ? 13.102 -13.174 -24.650 1.00 73.06 180 HIS A CA 1
ATOM 1385 C C . HIS A 1 180 ? 11.626 -12.834 -24.917 1.00 73.06 180 HIS A C 1
ATOM 1387 O O . HIS A 1 180 ? 11.346 -12.110 -25.868 1.00 73.06 180 HIS A O 1
ATOM 1393 N N . GLU A 1 181 ? 10.703 -13.264 -24.053 1.00 69.69 181 GLU A N 1
ATOM 1394 C CA . GLU A 1 181 ? 9.264 -12.974 -24.159 1.00 69.69 181 GLU A CA 1
ATOM 1395 C C . GLU A 1 181 ? 9.011 -11.471 -24.001 1.00 69.69 181 GLU A C 1
ATOM 1397 O O . GLU A 1 181 ? 8.301 -10.851 -24.791 1.00 69.69 181 GLU A O 1
ATOM 1402 N N . ILE A 1 182 ? 9.693 -10.843 -23.039 1.00 69.75 182 ILE A N 1
ATOM 1403 C CA . ILE A 1 182 ? 9.666 -9.384 -22.861 1.00 69.75 182 ILE A CA 1
ATOM 1404 C C . ILE A 1 182 ? 10.248 -8.686 -24.083 1.00 69.75 182 ILE A C 1
ATOM 1406 O O . ILE A 1 182 ? 9.711 -7.675 -24.531 1.00 69.75 182 ILE A O 1
ATOM 1410 N N . GLY A 1 183 ? 11.336 -9.216 -24.643 1.00 69.44 183 GLY A N 1
ATOM 1411 C CA . GLY A 1 183 ? 11.924 -8.723 -25.883 1.00 69.44 183 GLY A CA 1
ATOM 1412 C C . GLY A 1 183 ? 10.935 -8.748 -27.049 1.00 69.44 183 GLY A C 1
ATOM 1413 O O . GLY A 1 183 ? 10.840 -7.762 -27.779 1.00 69.44 183 GLY A O 1
ATOM 1414 N N . GLN A 1 184 ? 10.165 -9.828 -27.195 1.00 73.00 184 GLN A N 1
ATOM 1415 C CA . GLN A 1 184 ? 9.148 -9.963 -28.240 1.00 73.00 184 GLN A CA 1
ATOM 1416 C C . GLN A 1 184 ? 7.988 -8.985 -28.038 1.00 73.00 184 GLN A C 1
ATOM 1418 O O . GLN A 1 184 ? 7.661 -8.234 -28.955 1.00 73.00 184 GLN A O 1
ATOM 1423 N N . VAL A 1 185 ? 7.431 -8.892 -26.828 1.00 68.31 185 VAL A N 1
ATOM 1424 C CA . VAL A 1 185 ? 6.336 -7.948 -26.550 1.00 68.31 185 VAL A CA 1
ATOM 1425 C C . VAL A 1 185 ? 6.789 -6.500 -26.744 1.00 68.31 185 VAL A C 1
ATOM 1427 O O . VAL A 1 185 ? 6.060 -5.694 -27.320 1.00 68.31 185 VAL A O 1
ATOM 1430 N N . ARG A 1 186 ? 8.023 -6.167 -26.349 1.00 67.69 186 ARG A N 1
ATOM 1431 C CA . ARG A 1 186 ? 8.607 -4.839 -26.587 1.00 67.69 186 ARG A CA 1
ATOM 1432 C C . ARG A 1 186 ? 8.717 -4.493 -28.068 1.00 67.69 186 ARG A C 1
ATOM 1434 O O . ARG A 1 186 ? 8.537 -3.326 -28.405 1.00 67.69 186 ARG A O 1
ATOM 1441 N N . ARG A 1 187 ? 9.035 -5.466 -28.930 1.00 70.62 187 ARG A N 1
ATOM 1442 C CA . ARG A 1 187 ? 9.079 -5.262 -30.388 1.00 70.62 187 ARG A CA 1
ATOM 1443 C C . ARG A 1 187 ? 7.687 -4.992 -30.945 1.00 70.62 187 ARG A C 1
ATOM 1445 O O . ARG A 1 187 ? 7.546 -4.115 -31.787 1.00 70.62 187 ARG A O 1
ATOM 1452 N N . CYS A 1 188 ? 6.675 -5.698 -30.446 1.00 68.62 188 CYS A N 1
ATOM 1453 C CA . CYS A 1 188 ? 5.293 -5.500 -30.874 1.00 68.62 188 CYS A CA 1
ATOM 1454 C C . CYS A 1 188 ? 4.729 -4.154 -30.400 1.00 68.62 188 CYS A C 1
ATOM 1456 O O . CYS A 1 188 ? 4.005 -3.500 -31.145 1.00 68.62 188 CYS A O 1
ATOM 1458 N N . ASN A 1 189 ? 5.058 -3.719 -29.177 1.00 65.25 189 ASN A N 1
ATOM 1459 C CA . ASN A 1 189 ? 4.665 -2.405 -28.682 1.00 65.25 189 ASN A CA 1
ATOM 1460 C C . ASN A 1 189 ? 5.586 -1.914 -27.536 1.00 65.25 189 ASN A C 1
ATOM 1462 O O . ASN A 1 189 ? 5.515 -2.416 -26.409 1.00 65.25 189 ASN A O 1
ATOM 1466 N N . PRO A 1 190 ? 6.405 -0.867 -27.767 1.00 63.22 190 PRO A N 1
ATOM 1467 C CA . PRO A 1 190 ? 7.344 -0.337 -26.774 1.00 63.22 190 PRO A CA 1
ATOM 1468 C C . PRO A 1 190 ? 6.699 0.154 -25.469 1.00 63.22 190 PRO A C 1
ATOM 1470 O O . PRO A 1 190 ? 7.371 0.191 -24.435 1.00 63.22 190 PRO A O 1
ATOM 1473 N N . ARG A 1 191 ? 5.403 0.506 -25.486 1.00 61.25 191 ARG A N 1
ATOM 1474 C CA . ARG A 1 191 ? 4.655 0.959 -24.299 1.00 61.25 191 ARG A CA 1
ATOM 1475 C C . ARG A 1 191 ? 4.340 -0.177 -23.321 1.00 61.25 191 ARG A C 1
ATOM 1477 O O . ARG A 1 191 ? 4.055 0.092 -22.160 1.00 61.25 191 ARG A O 1
ATOM 1484 N N . PHE A 1 192 ? 4.479 -1.438 -23.735 1.00 63.91 192 PHE A N 1
ATOM 1485 C CA . PHE A 1 192 ? 4.264 -2.601 -22.866 1.00 63.91 192 PHE A CA 1
ATOM 1486 C C . PHE A 1 192 ? 5.423 -2.897 -21.913 1.00 63.91 192 PHE A C 1
ATOM 1488 O O . PHE A 1 192 ? 5.320 -3.802 -21.090 1.00 63.91 192 PHE A O 1
ATOM 1495 N N . ARG A 1 193 ? 6.505 -2.110 -21.952 1.00 57.72 193 ARG A N 1
ATOM 1496 C CA . ARG A 1 193 ? 7.640 -2.255 -21.029 1.00 57.72 193 ARG A CA 1
ATOM 1497 C C . ARG A 1 193 ? 7.240 -2.139 -19.551 1.00 57.72 193 ARG A C 1
ATOM 1499 O O . ARG A 1 193 ? 7.843 -2.806 -18.718 1.00 57.72 193 ARG A O 1
ATOM 1506 N N . GLU A 1 194 ? 6.271 -1.286 -19.219 1.00 57.06 194 GLU A N 1
ATOM 1507 C CA . GLU A 1 194 ? 5.747 -1.166 -17.844 1.00 57.06 194 GLU A CA 1
ATOM 1508 C C . GLU A 1 194 ? 4.689 -2.234 -17.528 1.00 57.06 194 GLU A C 1
ATOM 1510 O O . GLU A 1 194 ? 4.427 -2.536 -16.364 1.00 57.06 194 GLU A O 1
ATOM 1515 N N . LEU A 1 195 ? 4.120 -2.839 -18.574 1.00 58.75 195 LEU A N 1
ATOM 1516 C CA . LEU A 1 195 ? 3.028 -3.803 -18.493 1.00 58.75 195 LEU A CA 1
ATOM 1517 C C . LEU A 1 195 ? 3.544 -5.232 -18.286 1.00 58.75 195 LEU A C 1
ATOM 1519 O O . LEU A 1 195 ? 2.884 -6.016 -17.610 1.00 58.75 195 LEU A O 1
ATOM 1523 N N . ILE A 1 196 ? 4.734 -5.546 -18.815 1.00 60.00 196 ILE A N 1
ATOM 1524 C CA . ILE A 1 196 ? 5.403 -6.845 -18.690 1.00 60.00 196 ILE A CA 1
ATOM 1525 C C . ILE A 1 196 ? 6.857 -6.615 -18.287 1.00 60.00 196 ILE A C 1
ATOM 1527 O O . ILE A 1 196 ? 7.643 -6.030 -19.032 1.00 60.00 196 ILE A O 1
ATOM 1531 N N . GLY A 1 197 ? 7.243 -7.093 -17.108 1.00 58.41 197 GLY A N 1
ATOM 1532 C CA . GLY A 1 197 ? 8.627 -7.003 -16.648 1.00 58.41 197 GLY A CA 1
ATOM 1533 C C . GLY A 1 197 ? 9.107 -8.321 -16.072 1.00 58.41 197 GLY A C 1
ATOM 1534 O O . GLY A 1 197 ? 8.353 -8.969 -15.346 1.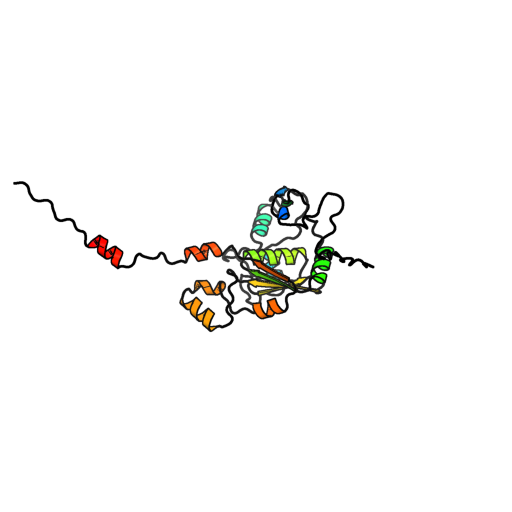00 58.41 197 GLY A O 1
ATOM 1535 N N . THR A 1 198 ? 10.381 -8.670 -16.298 1.00 55.84 198 THR A N 1
ATOM 1536 C CA . THR A 1 198 ? 11.017 -9.796 -15.599 1.00 55.84 198 THR A CA 1
ATOM 1537 C C . THR A 1 198 ? 10.929 -9.507 -14.129 1.00 55.84 198 THR A C 1
ATOM 1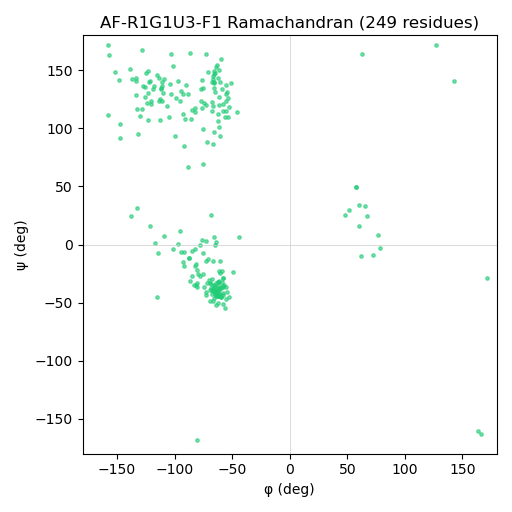539 O O . THR A 1 198 ? 11.435 -8.493 -13.641 1.00 55.84 198 THR A O 1
ATOM 1542 N N . SER A 1 199 ? 10.178 -10.327 -13.430 1.00 57.75 199 SER A N 1
ATOM 1543 C CA . SER A 1 199 ? 9.777 -9.985 -12.089 1.00 57.75 199 SER A CA 1
ATOM 1544 C C . SER A 1 199 ? 10.588 -10.782 -11.090 1.00 57.75 199 SER A C 1
ATOM 1546 O O . SER A 1 199 ? 10.714 -11.993 -11.211 1.00 57.75 199 SER A O 1
ATOM 1548 N N . LEU A 1 200 ? 11.004 -10.108 -10.022 1.00 60.59 200 LEU A N 1
ATOM 1549 C CA . LEU A 1 200 ? 11.242 -10.752 -8.733 1.00 60.59 200 LEU A CA 1
ATOM 1550 C C . LEU A 1 200 ? 9.937 -11.319 -8.136 1.00 60.59 200 LEU A C 1
ATOM 1552 O O . LEU A 1 200 ? 9.978 -11.862 -7.042 1.00 60.59 200 LEU A O 1
ATOM 1556 N N . TYR A 1 201 ? 8.791 -11.172 -8.817 1.00 67.75 201 TYR A N 1
ATOM 1557 C CA . TYR A 1 201 ? 7.478 -11.602 -8.352 1.00 67.75 201 TYR A CA 1
ATOM 1558 C C . TYR A 1 201 ? 7.421 -13.095 -8.035 1.00 67.75 201 TYR A C 1
ATOM 1560 O O . TYR A 1 201 ? 7.074 -13.352 -6.898 1.00 67.75 201 TYR A O 1
ATOM 1568 N N . PRO A 1 202 ? 7.833 -14.063 -8.884 1.00 67.12 202 PRO A N 1
ATOM 1569 C CA . PRO A 1 202 ? 7.816 -15.473 -8.498 1.00 67.12 202 PRO A CA 1
ATOM 1570 C C . PRO A 1 202 ? 8.556 -15.722 -7.182 1.00 67.12 202 PRO A C 1
ATOM 1572 O O . PRO A 1 202 ? 8.010 -16.339 -6.279 1.00 67.12 202 PRO A O 1
ATOM 1575 N N . ARG A 1 203 ? 9.746 -15.123 -7.018 1.00 72.25 203 ARG A N 1
ATOM 1576 C CA . ARG A 1 203 ? 10.533 -15.220 -5.779 1.00 72.25 203 ARG A CA 1
ATOM 1577 C C . ARG A 1 203 ? 9.896 -14.495 -4.590 1.00 72.25 203 ARG A C 1
ATOM 1579 O O . ARG A 1 203 ? 10.097 -14.901 -3.456 1.00 72.25 203 ARG A O 1
ATOM 1586 N N . ARG A 1 204 ? 9.212 -13.372 -4.808 1.00 74.56 204 ARG A N 1
ATOM 1587 C CA . ARG A 1 204 ? 8.568 -12.596 -3.735 1.00 74.56 204 ARG A CA 1
ATOM 1588 C C . ARG A 1 204 ? 7.226 -13.182 -3.331 1.00 74.56 204 ARG A C 1
ATOM 1590 O O . ARG A 1 204 ? 6.902 -13.153 -2.157 1.00 74.56 204 ARG A O 1
ATOM 1597 N N . ALA A 1 205 ? 6.478 -13.701 -4.292 1.00 75.69 205 ALA A N 1
ATOM 1598 C CA . ALA A 1 205 ? 5.232 -14.411 -4.084 1.00 75.69 205 ALA A CA 1
ATOM 1599 C C . ALA A 1 205 ? 5.500 -15.729 -3.355 1.00 75.69 205 ALA A C 1
ATOM 1601 O O . ALA A 1 205 ? 4.781 -16.041 -2.421 1.00 75.69 205 ALA A O 1
ATOM 1602 N N . SER A 1 206 ? 6.587 -16.440 -3.688 1.00 76.38 206 SER A N 1
ATOM 1603 C CA . SER A 1 206 ? 6.954 -17.688 -3.006 1.00 76.38 206 SER A CA 1
ATOM 1604 C C . SER A 1 206 ? 7.372 -17.518 -1.541 1.00 76.38 206 SER A C 1
ATOM 1606 O O . SER A 1 206 ? 7.509 -18.514 -0.843 1.00 76.38 206 SER A O 1
ATOM 1608 N N . ILE A 1 207 ? 7.643 -16.290 -1.087 1.00 82.62 207 ILE A N 1
ATOM 1609 C CA . ILE A 1 207 ? 8.011 -15.980 0.308 1.00 82.62 207 ILE A CA 1
ATOM 1610 C C . ILE A 1 207 ? 6.988 -15.069 0.995 1.00 82.62 207 ILE A C 1
ATOM 1612 O O . ILE A 1 207 ? 7.227 -14.621 2.113 1.00 82.62 207 ILE A O 1
ATOM 1616 N N . ALA A 1 208 ? 5.910 -14.704 0.299 1.00 88.12 208 ALA A N 1
ATOM 1617 C CA . ALA A 1 208 ? 4.849 -13.891 0.863 1.00 88.12 208 ALA A CA 1
ATOM 1618 C C . ALA A 1 208 ? 3.798 -14.804 1.482 1.00 88.12 208 ALA A C 1
ATOM 1620 O O . ALA A 1 208 ? 3.397 -15.793 0.876 1.00 88.12 208 ALA A O 1
ATOM 1621 N N . ASP A 1 209 ? 3.325 -14.429 2.661 1.00 90.00 209 ASP A N 1
ATOM 1622 C CA . ASP A 1 209 ? 2.270 -15.153 3.361 1.00 90.00 209 ASP A CA 1
ATOM 1623 C C . ASP A 1 209 ? 0.880 -14.705 2.890 1.00 90.00 209 ASP A C 1
ATOM 1625 O O . ASP A 1 209 ? -0.080 -15.470 2.909 1.00 90.00 209 ASP A O 1
ATOM 1629 N N . ALA A 1 210 ? 0.777 -13.462 2.412 1.00 89.00 210 ALA A N 1
ATOM 1630 C CA . ALA A 1 210 ? -0.421 -12.921 1.788 1.00 89.00 210 ALA A CA 1
ATOM 1631 C C . ALA A 1 210 ? -0.068 -12.118 0.532 1.00 89.00 210 ALA A C 1
ATOM 1633 O O . ALA A 1 210 ? 0.923 -11.381 0.502 1.00 89.00 210 ALA A O 1
ATOM 1634 N N . VAL A 1 211 ? -0.909 -12.227 -0.501 1.00 89.69 211 VAL A N 1
ATOM 1635 C CA . VAL A 1 211 ? -0.741 -11.503 -1.765 1.00 89.69 211 VAL A CA 1
ATOM 1636 C C . VAL A 1 211 ? -2.009 -10.723 -2.105 1.00 89.69 211 VAL A C 1
ATOM 1638 O O . VAL A 1 211 ? -3.095 -11.290 -2.176 1.00 89.69 211 VAL A O 1
ATOM 1641 N N . VAL A 1 212 ? -1.859 -9.425 -2.360 1.00 90.12 212 VAL A N 1
ATOM 1642 C CA . VAL A 1 212 ? -2.905 -8.546 -2.893 1.00 90.12 212 VAL A CA 1
ATOM 1643 C C . VAL A 1 212 ? -2.580 -8.251 -4.348 1.00 90.12 212 VAL A C 1
ATOM 1645 O O . VAL A 1 212 ? -1.535 -7.673 -4.655 1.00 90.12 212 VAL A O 1
ATOM 1648 N N . LEU A 1 213 ? -3.484 -8.644 -5.239 1.00 89.31 213 LEU A N 1
ATOM 1649 C CA . LEU A 1 213 ? -3.388 -8.395 -6.672 1.00 89.31 213 LEU A CA 1
ATOM 1650 C C . LEU A 1 213 ? -4.453 -7.377 -7.067 1.00 89.31 213 LEU A C 1
ATOM 1652 O O . LEU A 1 213 ? -5.619 -7.537 -6.717 1.00 89.31 213 LEU A O 1
ATOM 1656 N N . SER A 1 214 ? -4.059 -6.338 -7.796 1.00 87.62 214 SER A N 1
ATOM 1657 C CA . SER A 1 214 ? -4.998 -5.338 -8.299 1.00 87.62 214 SER A CA 1
ATOM 1658 C C . SER A 1 214 ? -4.536 -4.773 -9.639 1.00 87.62 214 SER A C 1
ATOM 1660 O O . SER A 1 214 ? -3.350 -4.568 -9.890 1.00 87.62 214 SER A O 1
ATOM 1662 N N . THR A 1 215 ? -5.494 -4.539 -10.525 1.00 83.25 215 THR A N 1
ATOM 1663 C CA . THR A 1 215 ? -5.305 -3.898 -11.826 1.00 83.25 215 THR A CA 1
ATOM 1664 C C . THR A 1 215 ? -6.606 -3.205 -12.206 1.00 83.25 215 THR A C 1
ATOM 1666 O O . THR A 1 215 ? -7.688 -3.663 -11.837 1.00 83.25 215 THR A O 1
ATOM 1669 N N . GLY A 1 216 ? -6.524 -2.097 -12.934 1.00 72.19 216 GLY A N 1
ATOM 1670 C CA . GLY A 1 216 ? -7.719 -1.463 -13.486 1.00 72.19 216 GLY A CA 1
ATOM 1671 C C . GLY A 1 216 ? -7.470 -0.103 -14.115 1.00 72.19 216 GLY A C 1
ATOM 1672 O O . GLY A 1 216 ? -8.141 0.246 -15.082 1.00 72.19 216 GLY A O 1
ATOM 1673 N N . HIS A 1 217 ? -6.463 0.644 -13.656 1.00 72.06 217 HIS A N 1
ATOM 1674 C CA . HIS A 1 217 ? -6.210 1.993 -14.164 1.00 72.06 217 HIS A CA 1
ATOM 1675 C C . HIS A 1 217 ? -5.708 1.998 -15.617 1.00 72.06 217 HIS A C 1
ATOM 1677 O O . HIS A 1 217 ? -6.034 2.894 -16.392 1.00 72.06 217 HIS A O 1
ATOM 1683 N N . HIS A 1 218 ? -4.949 0.971 -16.012 1.00 68.81 218 HIS A N 1
ATOM 1684 C CA . HIS A 1 218 ? -4.362 0.864 -17.354 1.00 68.81 218 HIS A CA 1
ATOM 1685 C C . HIS A 1 218 ? -5.115 -0.090 -18.295 1.00 68.81 218 HIS A C 1
ATOM 1687 O O . HIS A 1 218 ? -4.797 -0.150 -19.484 1.00 68.81 218 HIS A O 1
ATOM 1693 N N . HIS A 1 219 ? -6.150 -0.785 -17.808 1.00 60.53 219 HIS A N 1
ATOM 1694 C CA . HIS A 1 219 ? -6.977 -1.676 -18.629 1.00 60.53 219 HIS A CA 1
ATOM 1695 C C . HIS A 1 219 ? -7.710 -0.945 -19.781 1.00 60.53 219 HIS A C 1
ATOM 1697 O O . HIS A 1 219 ? -7.725 -1.470 -20.897 1.00 60.53 219 HIS A O 1
ATOM 1703 N N . PRO A 1 220 ? -8.249 0.284 -19.604 1.00 54.91 220 PRO A N 1
ATOM 1704 C CA . PRO A 1 220 ? -8.885 1.022 -20.701 1.00 54.91 220 PRO A CA 1
ATOM 1705 C C . PRO A 1 220 ? -7.901 1.410 -21.814 1.00 54.91 220 PRO A C 1
ATOM 1707 O O . PRO A 1 220 ? -8.238 1.371 -22.997 1.00 54.91 220 PRO A O 1
ATOM 1710 N N . ALA A 1 221 ? -6.655 1.732 -21.452 1.00 52.84 221 ALA A N 1
ATOM 1711 C CA . ALA A 1 221 ? -5.614 2.088 -22.415 1.00 52.84 221 ALA A CA 1
ATOM 1712 C C . ALA A 1 221 ? -5.160 0.881 -23.253 1.00 52.84 221 ALA A C 1
ATOM 1714 O O . ALA A 1 221 ? -4.814 1.051 -24.419 1.00 52.84 221 ALA A O 1
ATOM 1715 N N . ALA A 1 222 ? -5.209 -0.337 -22.701 1.00 51.09 222 ALA A N 1
ATOM 1716 C CA . ALA A 1 222 ? -4.891 -1.558 -23.439 1.00 51.09 222 ALA A CA 1
ATOM 1717 C C . ALA A 1 222 ? -5.898 -1.841 -24.573 1.00 51.09 222 ALA A C 1
ATOM 1719 O O . ALA A 1 222 ? -5.487 -2.241 -25.660 1.00 51.09 222 ALA A O 1
ATOM 1720 N N . HIS A 1 223 ? -7.192 -1.549 -24.376 1.00 49.53 223 HIS A N 1
ATOM 1721 C CA . HIS A 1 223 ? -8.210 -1.685 -25.430 1.00 49.53 223 HIS A CA 1
ATOM 1722 C C . HIS A 1 223 ? -8.097 -0.616 -26.523 1.00 49.53 223 HIS A C 1
ATOM 1724 O O . HIS A 1 223 ? -8.341 -0.897 -27.695 1.00 49.53 223 HIS A O 1
ATOM 1730 N N . ALA A 1 224 ? -7.675 0.602 -26.177 1.00 49.56 224 ALA A N 1
ATOM 1731 C CA . ALA A 1 224 ? -7.423 1.656 -27.162 1.00 49.56 224 ALA A CA 1
ATOM 1732 C C . ALA A 1 224 ? -6.172 1.396 -28.031 1.00 49.56 224 ALA A C 1
ATOM 1734 O O . ALA A 1 224 ? -5.967 2.074 -29.035 1.00 49.56 224 ALA A O 1
ATOM 1735 N N . LEU A 1 225 ? -5.336 0.424 -27.649 1.00 49.41 225 LEU A N 1
ATOM 1736 C CA . LEU A 1 225 ? -4.135 0.002 -28.375 1.00 49.41 225 LEU A CA 1
ATOM 1737 C C . LEU A 1 225 ? -4.369 -1.221 -29.271 1.00 49.41 225 LEU A C 1
ATOM 1739 O O . LEU A 1 225 ? -3.434 -1.653 -29.949 1.00 49.41 225 LEU A O 1
ATOM 1743 N N . THR A 1 226 ? -5.594 -1.759 -29.322 1.00 45.53 226 THR A N 1
ATOM 1744 C CA . THR A 1 226 ? -5.984 -2.634 -30.431 1.00 45.53 226 THR A CA 1
ATOM 1745 C C . THR A 1 226 ? -5.877 -1.789 -31.698 1.00 45.53 226 THR A C 1
ATOM 1747 O O . THR A 1 226 ? -6.540 -0.749 -31.763 1.00 45.53 226 THR A O 1
ATOM 1750 N N . PRO A 1 227 ? -5.045 -2.152 -32.692 1.00 44.56 227 PRO A N 1
ATOM 1751 C CA . PRO A 1 227 ? -5.027 -1.401 -33.933 1.00 44.56 227 PRO A CA 1
ATOM 1752 C C . PRO A 1 227 ? -6.461 -1.386 -34.456 1.00 44.56 227 PRO A C 1
ATOM 1754 O O . PRO A 1 227 ? -7.110 -2.436 -34.518 1.00 44.56 227 PRO A O 1
ATOM 1757 N N . ARG A 1 228 ? -6.973 -0.196 -34.807 1.00 45.00 228 ARG A N 1
ATOM 1758 C CA . ARG A 1 228 ? -8.082 -0.116 -35.758 1.00 45.00 228 ARG A CA 1
ATOM 1759 C C . ARG A 1 228 ? -7.678 -1.066 -36.878 1.00 45.00 228 ARG A C 1
ATOM 1761 O O . ARG A 1 228 ? -6.641 -0.858 -37.500 1.00 45.00 228 ARG A O 1
ATOM 1768 N N . ARG A 1 229 ? -8.416 -2.166 -37.049 1.00 45.03 229 ARG A N 1
ATOM 1769 C CA . ARG A 1 229 ? -8.303 -2.976 -38.256 1.00 45.03 229 ARG A CA 1
ATOM 1770 C C . ARG A 1 229 ? -8.689 -2.023 -39.373 1.00 45.03 229 ARG A C 1
ATOM 1772 O O . ARG A 1 229 ? -9.877 -1.837 -39.626 1.00 45.03 229 ARG A O 1
ATOM 1779 N N . ASP A 1 230 ? -7.703 -1.369 -39.973 1.00 50.41 230 ASP A N 1
ATOM 1780 C CA . ASP A 1 230 ? -7.912 -0.767 -41.271 1.00 50.41 230 ASP A CA 1
ATOM 1781 C C . ASP A 1 230 ? -8.441 -1.904 -42.149 1.00 50.41 230 ASP A C 1
ATOM 1783 O O . ASP A 1 230 ? -7.873 -3.007 -42.135 1.00 50.41 230 ASP A O 1
ATOM 1787 N N . PRO A 1 231 ? -9.597 -1.717 -42.805 1.00 44.16 231 PRO A N 1
ATOM 1788 C CA . PRO A 1 231 ? -10.147 -2.764 -43.640 1.00 44.16 231 PRO A CA 1
ATOM 1789 C C . PRO A 1 231 ? -9.074 -3.154 -44.666 1.00 44.16 231 PRO A C 1
ATOM 1791 O O . PRO A 1 231 ? -8.386 -2.268 -45.184 1.00 44.16 231 PRO A O 1
ATOM 1794 N N . PRO A 1 232 ? -8.882 -4.459 -44.940 1.00 44.06 232 PRO A N 1
ATOM 1795 C CA . PRO A 1 232 ? -7.848 -4.912 -45.862 1.00 44.06 232 PRO A CA 1
ATOM 1796 C C . PRO A 1 232 ? -7.975 -4.140 -47.177 1.00 44.06 232 PRO A C 1
ATOM 1798 O O . PRO A 1 232 ? -9.090 -3.906 -47.643 1.00 44.06 232 PRO A O 1
ATOM 1801 N N . ALA A 1 233 ? -6.847 -3.737 -47.770 1.00 50.78 233 ALA A N 1
ATOM 1802 C CA . ALA A 1 233 ? -6.785 -2.853 -48.942 1.00 50.78 233 ALA A CA 1
ATOM 1803 C C . ALA A 1 233 ? -7.712 -3.273 -50.109 1.00 50.78 233 ALA A C 1
ATOM 1805 O O . ALA A 1 233 ? -8.163 -2.425 -50.881 1.00 50.78 233 ALA A O 1
ATOM 1806 N N . ALA A 1 234 ? -8.085 -4.556 -50.181 1.00 47.75 234 ALA A N 1
ATOM 1807 C CA . ALA A 1 234 ? -9.102 -5.092 -51.083 1.00 47.75 234 ALA A CA 1
ATOM 1808 C C . ALA A 1 234 ? -10.485 -4.405 -50.961 1.00 47.75 234 ALA A C 1
ATOM 1810 O O . ALA A 1 234 ? -11.147 -4.167 -51.969 1.00 47.75 234 ALA A O 1
ATOM 1811 N N . ALA A 1 235 ? -10.910 -4.008 -49.757 1.00 48.34 235 ALA A N 1
ATOM 1812 C CA . ALA A 1 235 ? -12.190 -3.331 -49.525 1.00 48.34 235 ALA A CA 1
ATOM 1813 C C . ALA A 1 235 ? -12.182 -1.852 -49.963 1.00 48.34 235 ALA A C 1
ATOM 1815 O O . ALA A 1 235 ? -13.226 -1.295 -50.310 1.00 48.34 235 ALA A O 1
ATOM 1816 N N . VAL A 1 236 ? -11.008 -1.210 -49.988 1.00 49.50 236 VAL A N 1
ATOM 1817 C CA . VAL A 1 236 ? -10.845 0.175 -50.466 1.00 49.50 236 VAL A CA 1
ATOM 1818 C C . VAL A 1 236 ? -10.756 0.216 -51.996 1.00 49.50 236 VAL A C 1
ATOM 1820 O O . VAL A 1 236 ? -11.316 1.121 -52.618 1.00 49.50 236 VAL A O 1
ATOM 1823 N N . ALA A 1 237 ? -10.140 -0.796 -52.617 1.00 49.41 237 ALA A N 1
ATOM 1824 C CA . ALA A 1 237 ? -10.100 -0.946 -54.072 1.00 49.41 237 ALA A CA 1
ATOM 1825 C C . ALA A 1 237 ? -11.498 -1.187 -54.677 1.00 49.41 237 ALA A C 1
ATOM 1827 O O . ALA A 1 237 ? -11.851 -0.552 -55.671 1.00 49.41 237 ALA A O 1
ATOM 1828 N N . ALA A 1 238 ? -12.343 -1.996 -54.024 1.00 52.22 238 ALA A N 1
ATOM 1829 C CA . ALA A 1 238 ? -13.722 -2.239 -54.464 1.00 52.22 238 ALA A CA 1
ATOM 1830 C C . ALA A 1 238 ? -14.592 -0.964 -54.480 1.00 52.22 238 ALA A C 1
ATOM 1832 O O . ALA A 1 238 ? -15.461 -0.812 -55.334 1.00 52.22 238 ALA A O 1
ATOM 1833 N N . ARG A 1 239 ? -14.326 -0.000 -53.584 1.00 51.50 239 ARG A N 1
ATOM 1834 C CA . ARG A 1 239 ? -15.036 1.293 -53.552 1.00 51.50 239 ARG A CA 1
ATOM 1835 C C . ARG A 1 239 ? -14.535 2.309 -54.577 1.00 51.50 239 ARG A C 1
ATOM 1837 O O . ARG A 1 239 ? -15.276 3.225 -54.915 1.00 51.50 239 ARG A O 1
ATOM 1844 N N . ARG A 1 240 ? -13.300 2.172 -55.071 1.00 49.94 240 ARG A N 1
ATOM 1845 C CA . ARG A 1 240 ? -12.739 3.061 -56.106 1.00 49.94 240 ARG A CA 1
ATOM 1846 C C . ARG A 1 240 ? -12.964 2.554 -57.534 1.00 49.94 240 ARG A C 1
ATOM 1848 O O . ARG A 1 240 ? -12.892 3.358 -58.456 1.00 49.94 240 ARG A O 1
ATOM 1855 N N . GLY A 1 241 ? -13.266 1.265 -57.713 1.00 46.62 241 GLY A N 1
ATOM 1856 C CA . GLY A 1 241 ? -13.575 0.666 -59.019 1.00 46.62 241 GLY A CA 1
ATOM 1857 C C . GLY A 1 241 ? -15.016 0.865 -59.508 1.00 46.62 241 GLY A C 1
ATOM 1858 O O . GLY A 1 241 ? -15.276 0.728 -60.697 1.00 46.62 241 GLY A O 1
ATOM 1859 N N . ALA A 1 242 ? -15.956 1.230 -58.631 1.00 50.66 242 ALA A N 1
ATOM 1860 C CA . ALA A 1 242 ? -17.355 1.450 -58.996 1.00 50.66 242 ALA A CA 1
ATOM 1861 C C . ALA A 1 242 ? -17.607 2.907 -59.434 1.00 50.66 242 ALA A C 1
ATOM 1863 O O . ALA A 1 242 ? -18.294 3.666 -58.751 1.00 50.66 242 ALA A O 1
ATOM 1864 N N . ARG A 1 243 ? -17.037 3.327 -60.571 1.00 50.34 243 ARG A N 1
ATOM 1865 C CA . ARG A 1 243 ? -17.545 4.508 -61.292 1.00 50.34 243 ARG A CA 1
ATOM 1866 C C . ARG A 1 243 ? -18.729 4.057 -62.145 1.00 50.34 243 ARG A C 1
ATOM 1868 O O . ARG A 1 243 ? -18.554 3.263 -63.062 1.00 50.34 243 ARG A O 1
ATOM 1875 N N . ALA A 1 244 ? -19.924 4.545 -61.820 1.00 55.12 244 ALA A N 1
ATOM 1876 C CA . ALA A 1 244 ? -21.107 4.344 -62.650 1.00 55.12 244 ALA A CA 1
ATOM 1877 C C . ALA A 1 244 ? -20.883 4.962 -64.048 1.00 55.12 244 ALA A C 1
ATOM 1879 O O . ALA A 1 244 ? -20.286 6.042 -64.133 1.00 55.12 244 ALA A O 1
ATOM 1880 N N . PRO A 1 245 ? -21.325 4.303 -65.135 1.00 51.66 245 PRO A N 1
ATOM 1881 C CA . PRO A 1 245 ? -21.232 4.872 -66.473 1.00 51.66 245 PRO A CA 1
ATOM 1882 C C . PRO A 1 245 ? -22.124 6.120 -66.589 1.00 51.66 245 PRO A C 1
ATOM 1884 O O . PRO A 1 245 ? -23.151 6.204 -65.906 1.00 51.66 245 PRO A O 1
ATOM 1887 N N . PRO A 1 246 ? -21.746 7.103 -67.426 1.00 52.78 246 PRO A N 1
ATOM 1888 C CA . PRO A 1 246 ? -22.559 8.292 -67.637 1.00 52.78 246 PRO A CA 1
ATOM 1889 C C . PRO A 1 246 ? -23.899 7.922 -68.297 1.00 52.78 246 PRO A C 1
ATOM 1891 O O . PRO A 1 246 ? -23.951 6.974 -69.087 1.00 52.78 246 PRO A O 1
ATOM 1894 N N . PRO A 1 247 ? -24.987 8.650 -67.988 1.00 48.62 247 PRO A N 1
ATOM 1895 C CA . PRO A 1 247 ? -26.290 8.395 -68.588 1.00 48.62 247 PRO A CA 1
ATOM 1896 C C . PRO A 1 247 ? -26.268 8.682 -70.101 1.00 48.62 247 PRO A C 1
ATOM 1898 O O . PRO A 1 247 ? -25.553 9.589 -70.540 1.00 48.62 247 PRO A O 1
ATOM 1901 N N . PRO A 1 248 ? -27.044 7.931 -70.908 1.00 43.94 248 PRO A N 1
ATOM 1902 C CA . PRO A 1 248 ? -27.107 8.135 -72.348 1.00 43.94 248 PRO A CA 1
ATOM 1903 C C . PRO A 1 248 ? -27.742 9.494 -72.663 1.00 43.94 248 PRO A C 1
ATOM 1905 O O . PRO A 1 248 ? -28.701 9.917 -72.014 1.00 43.94 248 PRO A O 1
ATOM 1908 N N . GLY A 1 249 ? -27.161 10.177 -73.651 1.00 41.62 249 GLY A N 1
ATOM 1909 C CA . GLY A 1 249 ? -27.532 11.528 -74.053 1.00 41.62 249 GLY A CA 1
ATOM 1910 C C . GLY A 1 249 ? -28.983 11.671 -74.513 1.00 41.62 249 GLY A C 1
ATOM 1911 O O . GLY A 1 249 ? -29.636 10.713 -74.929 1.00 41.62 249 GLY A O 1
ATOM 1912 N N . ARG A 1 250 ? -29.460 12.915 -74.476 1.00 40.00 250 ARG A N 1
ATOM 1913 C CA . ARG A 1 250 ? -30.602 13.369 -75.268 1.00 40.00 250 ARG A CA 1
ATOM 1914 C C . ARG A 1 250 ? -30.096 14.351 -76.322 1.00 40.00 250 ARG A C 1
ATOM 1916 O O . ARG A 1 250 ? -29.227 15.166 -76.016 1.00 40.00 250 ARG A O 1
ATOM 1923 N N . ALA A 1 251 ? -30.615 14.158 -77.532 1.00 41.78 251 ALA A N 1
ATOM 1924 C CA . ALA A 1 251 ? -30.494 15.025 -78.697 1.00 41.78 251 ALA A CA 1
ATOM 1925 C C . ALA A 1 251 ? -30.989 16.451 -78.421 1.00 41.78 251 ALA A C 1
ATOM 1927 O O . ALA A 1 251 ? -31.836 16.606 -77.507 1.00 41.78 251 ALA A O 1
#

Nearest PDB structures (foldseek):
  5hmq-assembly3_D  TM=5.885E-01  e=1.466E+00  Pseudomonas putida KT2440
  1r9c-assembly1_A  TM=4.119E-01  e=5.374E-01  Mesorhizobium loti
  5hmq-assembly1_A  TM=4.045E-01  e=1.884E+00  Pseudomonas putida KT2440
  9ivm-assembly1_A  TM=3.650E-01  e=7.490E+00  Homo sapiens